Protein AF-A0A3P6SY66-F1 (afdb_monomer_lite)

Sequence (305 aa):
MVVSDLATSQRLRQFRRQLGGVADENTFDSAAQRFESLVTNELPTADDPLQFLAIILQLKKSEETETKAFEDVNELAFTDREKTERDRLAALYDTRQDERKRLTLTYMYSYHDYLNALFRQLEDKAIQLINNRSLEELQAFSDGEWKRWKEAVGELESVLDASMRVRFRPEFADLQRKAFSLDSKIARTIANSAKYRRHEEKLAIKLTQFEAWLKAMEDDLNMVESMPESDEQTARLAQLLSNCMSHQRLVSKLERLSVPNRDHIAHLCQKYYEIVSRLKRYNIEEGSLPLHIRTLIQAAPSQSQ

pLDDT: mean 84.97, std 16.65, range [31.2, 97.62]

Structure (mmCIF, N/CA/C/O backbone):
data_AF-A0A3P6SY66-F1
#
_entry.id   AF-A0A3P6SY66-F1
#
loop_
_atom_site.group_PDB
_atom_site.id
_atom_site.type_symbol
_atom_site.label_atom_id
_atom_site.label_alt_id
_atom_site.label_comp_id
_atom_site.label_asym_id
_atom_site.label_entity_id
_atom_site.label_seq_id
_atom_site.pdbx_PDB_ins_code
_atom_site.Cartn_x
_atom_site.Cartn_y
_atom_site.Cartn_z
_atom_site.occupancy
_atom_site.B_iso_or_equiv
_atom_site.auth_seq_id
_atom_site.auth_comp_id
_atom_site.auth_asym_id
_atom_site.auth_atom_id
_atom_site.pdbx_PDB_model_num
ATOM 1 N N . MET A 1 1 ? 29.482 33.767 -32.291 1.00 35.28 1 MET A N 1
ATOM 2 C CA . MET A 1 1 ? 29.841 32.751 -33.300 1.00 35.28 1 MET A CA 1
ATOM 3 C C . MET A 1 1 ? 30.547 31.627 -32.557 1.00 35.28 1 MET A C 1
ATOM 5 O O . MET A 1 1 ? 31.720 31.761 -32.244 1.00 35.28 1 MET A O 1
ATOM 9 N N . VAL A 1 2 ? 29.797 30.612 -32.125 1.00 35.75 2 VAL A N 1
ATOM 10 C CA . VAL A 1 2 ? 30.345 29.469 -31.379 1.00 35.75 2 VAL A CA 1
ATOM 11 C C . VAL A 1 2 ? 30.958 28.540 -32.419 1.00 35.75 2 VAL A C 1
ATOM 13 O O . VAL A 1 2 ? 30.236 27.895 -33.172 1.00 35.75 2 VAL A O 1
ATOM 16 N N . VAL A 1 3 ? 32.282 28.555 -32.543 1.00 36.97 3 VAL A N 1
ATOM 17 C CA . VAL A 1 3 ? 32.998 27.544 -33.326 1.00 36.97 3 VAL A CA 1
ATOM 18 C C . VAL A 1 3 ? 32.786 26.230 -32.581 1.00 36.97 3 VAL A C 1
ATOM 20 O O . VAL A 1 3 ? 33.235 26.099 -31.449 1.00 36.97 3 VAL A O 1
ATOM 23 N N . SER A 1 4 ? 32.011 25.310 -33.158 1.00 44.22 4 SER A N 1
ATOM 24 C CA . SER A 1 4 ? 31.669 24.046 -32.505 1.00 44.22 4 SER A CA 1
ATOM 25 C C . SER A 1 4 ? 32.945 23.262 -32.188 1.00 44.22 4 SER A C 1
ATOM 27 O O . SER A 1 4 ? 33.690 22.921 -33.111 1.00 44.22 4 SER A O 1
ATOM 29 N N . ASP A 1 5 ? 33.164 22.920 -30.918 1.00 51.78 5 ASP A N 1
ATOM 30 C CA . ASP A 1 5 ? 34.282 22.077 -30.458 1.00 51.78 5 ASP A CA 1
ATOM 31 C C . ASP A 1 5 ? 34.373 20.728 -31.198 1.00 51.78 5 ASP A C 1
ATOM 33 O O . ASP A 1 5 ? 35.453 20.142 -31.329 1.00 51.78 5 ASP A O 1
ATOM 37 N N . LEU A 1 6 ? 33.256 20.272 -31.774 1.00 51.34 6 LEU A N 1
ATOM 38 C CA . LEU A 1 6 ? 33.170 19.086 -32.624 1.00 51.34 6 LEU A CA 1
ATOM 39 C C . LEU A 1 6 ? 34.061 19.188 -33.879 1.00 51.34 6 LEU A C 1
ATOM 41 O O . LEU A 1 6 ? 34.748 18.240 -34.240 1.00 51.34 6 LEU A O 1
ATOM 45 N N . ALA A 1 7 ? 34.136 20.362 -34.512 1.00 62.53 7 ALA A N 1
ATOM 46 C CA . ALA A 1 7 ? 34.936 20.556 -35.724 1.00 62.53 7 ALA A CA 1
ATOM 47 C C . ALA A 1 7 ? 36.446 20.586 -35.424 1.00 62.53 7 ALA A C 1
ATOM 49 O O . ALA A 1 7 ? 37.267 20.140 -36.229 1.00 62.53 7 ALA A O 1
ATOM 50 N N . THR A 1 8 ? 36.827 21.106 -34.255 1.00 60.47 8 THR A N 1
ATOM 51 C CA . THR A 1 8 ? 38.227 21.206 -33.820 1.00 60.47 8 THR A CA 1
ATOM 52 C C . THR A 1 8 ? 38.762 19.846 -33.365 1.00 60.47 8 THR A C 1
ATOM 54 O O . THR A 1 8 ? 39.872 19.461 -33.738 1.00 60.47 8 THR A O 1
ATOM 57 N N . SER A 1 9 ? 37.957 19.082 -32.621 1.00 61.53 9 SER A N 1
ATOM 58 C CA . SER A 1 9 ? 38.286 17.715 -32.190 1.00 61.53 9 SER A CA 1
ATOM 59 C C . SER A 1 9 ? 38.395 16.739 -33.370 1.00 61.53 9 SER A C 1
ATOM 61 O O . SER A 1 9 ? 39.360 15.970 -33.437 1.00 61.53 9 SER A O 1
ATOM 63 N N . GLN A 1 10 ? 37.497 16.840 -34.357 1.00 60.00 10 GLN A N 1
ATOM 64 C CA . GLN A 1 10 ? 37.562 16.070 -35.606 1.00 60.00 10 GLN A CA 1
ATOM 65 C C . GLN A 1 10 ? 38.849 16.356 -36.401 1.00 60.00 10 GLN A C 1
ATOM 67 O O . GLN A 1 10 ? 39.536 15.425 -36.826 1.00 60.00 10 GLN A O 1
ATOM 72 N N . ARG A 1 11 ? 39.248 17.631 -36.535 1.00 62.53 11 ARG A N 1
ATOM 73 C CA . ARG A 1 11 ? 40.497 18.024 -37.223 1.00 62.53 11 ARG A CA 1
ATOM 74 C C . ARG A 1 11 ? 41.759 17.531 -36.508 1.00 62.53 11 ARG A C 1
ATOM 76 O O . ARG A 1 11 ? 42.703 17.090 -37.161 1.00 62.53 11 ARG A O 1
ATOM 83 N N . LEU A 1 12 ? 41.780 17.564 -35.174 1.00 62.75 12 LEU A N 1
ATOM 84 C CA . LEU A 1 12 ? 42.909 17.076 -34.372 1.00 62.75 12 LEU A CA 1
ATOM 85 C C . LEU A 1 12 ? 43.107 15.558 -34.496 1.00 62.75 12 LEU A C 1
ATOM 87 O O . LEU A 1 12 ? 44.247 15.092 -34.561 1.00 62.75 12 LEU A O 1
ATOM 91 N N . ARG A 1 13 ? 42.024 14.774 -34.568 1.00 60.81 13 ARG A N 1
ATOM 92 C CA . ARG A 1 13 ? 42.115 13.321 -34.799 1.00 60.81 13 ARG A CA 1
ATOM 93 C C . ARG A 1 13 ? 42.506 12.985 -36.241 1.00 60.81 13 ARG A C 1
ATOM 95 O O . ARG A 1 13 ? 43.285 12.055 -36.438 1.00 60.81 13 ARG A O 1
ATOM 102 N N . GLN A 1 14 ? 42.057 13.766 -37.228 1.00 61.97 14 GLN A N 1
ATOM 103 C CA . GLN A 1 14 ? 42.480 13.621 -38.629 1.00 61.97 14 GLN A CA 1
ATOM 104 C C . GLN A 1 14 ? 44.001 13.774 -38.779 1.00 61.97 14 GLN A C 1
ATOM 106 O O . GLN A 1 14 ? 44.648 12.952 -39.425 1.00 61.97 14 GLN A O 1
ATOM 111 N N . PHE A 1 15 ? 44.581 14.771 -38.107 1.00 63.31 15 PHE A N 1
ATOM 112 C CA . PHE A 1 15 ? 46.029 14.975 -38.069 1.00 63.31 15 PHE A CA 1
ATOM 113 C C . PHE A 1 15 ? 46.769 13.803 -37.396 1.00 63.31 15 PHE A C 1
ATOM 115 O O . PHE A 1 15 ? 47.813 13.368 -37.875 1.00 63.31 15 PHE A O 1
ATOM 122 N N . ARG A 1 16 ? 46.204 13.222 -36.325 1.00 61.97 16 ARG A N 1
ATOM 123 C CA . ARG A 1 16 ? 46.778 12.039 -35.651 1.00 61.97 16 ARG A CA 1
ATOM 124 C C . ARG A 1 16 ? 46.735 10.775 -36.514 1.00 61.97 16 ARG A C 1
ATOM 126 O O . ARG A 1 16 ? 47.735 10.067 -36.565 1.00 61.97 16 ARG A O 1
ATOM 133 N N . ARG A 1 17 ? 45.634 10.521 -37.232 1.00 59.31 17 ARG A N 1
ATOM 134 C CA . ARG A 1 17 ? 45.517 9.390 -38.178 1.00 59.31 17 ARG A CA 1
ATOM 135 C C . ARG A 1 17 ? 46.489 9.495 -39.356 1.00 59.31 17 ARG A C 1
ATOM 137 O O . ARG A 1 17 ? 46.919 8.476 -39.876 1.00 59.31 17 ARG A O 1
ATOM 144 N N . GLN A 1 18 ? 46.841 10.710 -39.779 1.00 61.19 18 GLN A N 1
ATOM 145 C CA . GLN A 1 18 ? 47.829 10.925 -40.843 1.00 61.19 18 GLN A CA 1
ATOM 146 C C . GLN A 1 18 ? 49.277 10.687 -40.380 1.00 61.19 18 GLN A C 1
ATOM 148 O O . GLN A 1 18 ? 50.134 10.402 -41.211 1.00 61.19 18 GLN A O 1
ATOM 153 N N . LEU A 1 19 ? 49.552 10.798 -39.075 1.00 57.16 19 LEU A N 1
ATOM 154 C CA . LEU A 1 19 ? 50.893 10.654 -38.494 1.00 57.16 19 LEU A CA 1
ATOM 155 C C . LEU A 1 19 ? 51.179 9.257 -37.922 1.00 57.16 19 LEU A C 1
ATOM 157 O O . LEU A 1 19 ? 52.334 8.837 -37.915 1.00 57.16 19 LEU A O 1
ATOM 161 N N . GLY A 1 20 ? 50.162 8.544 -37.431 1.00 53.16 20 GLY A N 1
ATOM 162 C CA . GLY A 1 20 ? 50.295 7.205 -36.854 1.00 53.16 20 GLY A CA 1
ATOM 163 C C . GLY A 1 20 ? 49.660 6.152 -37.754 1.00 53.16 20 GLY A C 1
ATOM 164 O O . GLY A 1 20 ? 48.445 6.142 -37.921 1.00 53.16 20 GLY A O 1
ATOM 165 N N . GLY A 1 21 ? 50.478 5.273 -38.338 1.00 48.31 21 GLY A N 1
ATOM 166 C CA . GLY A 1 21 ? 50.013 4.143 -39.143 1.00 48.31 21 GLY A CA 1
ATOM 167 C C . GLY A 1 21 ? 48.964 3.274 -38.431 1.00 48.31 21 GLY A C 1
ATOM 168 O O . GLY A 1 21 ? 48.912 3.206 -37.207 1.00 48.31 21 GLY A O 1
ATOM 169 N N . VAL A 1 22 ? 48.134 2.627 -39.254 1.00 51.03 22 VAL A N 1
ATOM 170 C CA . VAL A 1 22 ? 46.927 1.827 -38.969 1.00 51.03 22 VAL A CA 1
ATOM 171 C C . VAL A 1 22 ? 47.139 0.732 -37.907 1.00 51.03 22 VAL A C 1
ATOM 173 O O . VAL A 1 22 ? 47.290 -0.441 -38.233 1.00 51.03 22 VAL A O 1
ATOM 176 N N . ALA A 1 23 ? 47.146 1.099 -36.628 1.00 47.28 23 ALA A N 1
ATOM 177 C CA . ALA A 1 23 ? 47.229 0.153 -35.512 1.00 47.28 23 ALA A CA 1
ATOM 178 C C . ALA A 1 23 ? 46.366 0.587 -34.316 1.00 47.28 23 ALA A C 1
ATOM 180 O O . ALA A 1 23 ? 46.768 0.406 -33.171 1.00 47.28 23 ALA A O 1
ATOM 181 N N . ASP A 1 24 ? 45.202 1.190 -34.571 1.00 51.81 24 ASP A N 1
ATOM 182 C CA . ASP A 1 24 ? 44.314 1.677 -33.512 1.00 51.81 24 ASP A CA 1
ATOM 183 C C . ASP A 1 24 ? 42.931 1.023 -33.649 1.00 51.81 24 ASP A C 1
ATOM 185 O O . ASP A 1 24 ? 42.335 1.055 -34.726 1.00 51.81 24 ASP A O 1
ATOM 189 N N . GLU A 1 25 ? 42.403 0.455 -32.560 1.00 52.09 25 GLU A N 1
ATOM 190 C CA . GLU A 1 25 ? 41.067 -0.173 -32.466 1.00 52.09 25 GLU A CA 1
ATOM 191 C C . GLU A 1 25 ? 39.905 0.811 -32.769 1.00 52.09 25 GLU A C 1
ATOM 193 O O . GLU A 1 25 ? 38.741 0.416 -32.864 1.00 52.09 25 GLU A O 1
ATOM 198 N N . ASN A 1 26 ? 40.225 2.090 -33.001 1.00 64.25 26 ASN A N 1
ATOM 199 C CA . ASN A 1 26 ? 39.330 3.222 -33.252 1.00 64.25 26 ASN A CA 1
ATOM 200 C C . ASN A 1 26 ? 39.150 3.543 -34.752 1.00 64.25 26 ASN A C 1
ATOM 202 O O . ASN A 1 26 ? 39.237 4.706 -35.178 1.00 64.25 26 ASN A O 1
ATOM 206 N N . THR A 1 27 ? 38.940 2.527 -35.589 1.00 84.75 27 THR A N 1
ATOM 207 C CA . THR A 1 27 ? 38.552 2.732 -36.997 1.00 84.75 27 THR A CA 1
ATOM 208 C C . THR A 1 27 ? 37.043 2.938 -37.125 1.00 84.75 27 THR A C 1
ATOM 210 O O . THR A 1 27 ? 36.280 2.499 -36.269 1.00 84.75 27 THR A O 1
ATOM 213 N N . PHE A 1 28 ? 36.594 3.614 -38.189 1.00 89.19 28 PHE A N 1
ATOM 214 C CA . PHE A 1 28 ? 35.156 3.727 -38.458 1.00 89.19 28 PHE A CA 1
ATOM 215 C C . PHE A 1 28 ? 34.526 2.339 -38.640 1.00 89.19 28 PHE A C 1
ATOM 217 O O . PHE A 1 28 ? 33.506 2.057 -38.025 1.00 89.19 28 PHE A O 1
ATOM 224 N N . ASP A 1 29 ? 35.176 1.454 -39.402 1.00 89.31 29 ASP A N 1
ATOM 225 C CA . ASP A 1 29 ? 34.658 0.113 -39.690 1.00 89.31 29 ASP A CA 1
ATOM 226 C C . ASP A 1 29 ? 34.489 -0.741 -38.419 1.00 89.31 29 ASP A C 1
ATOM 228 O O . ASP A 1 29 ? 33.476 -1.424 -38.271 1.00 89.31 29 ASP A O 1
ATOM 232 N N . SER A 1 30 ? 35.428 -0.669 -37.463 1.00 89.81 30 SER A N 1
ATOM 233 C CA . SER A 1 30 ? 35.304 -1.378 -36.177 1.00 89.81 30 SER A CA 1
ATOM 234 C C . SER A 1 30 ? 34.179 -0.813 -35.304 1.00 89.81 30 SER A C 1
ATOM 236 O O . SER A 1 30 ? 33.418 -1.580 -34.709 1.00 89.81 30 SER A O 1
ATOM 238 N N . ALA A 1 31 ? 34.032 0.515 -35.249 1.00 91.50 31 ALA A N 1
ATOM 239 C CA . ALA A 1 31 ? 32.937 1.164 -34.529 1.00 91.50 31 ALA A CA 1
ATOM 240 C C . ALA A 1 31 ? 31.572 0.839 -35.158 1.00 91.50 31 ALA A C 1
ATOM 242 O O . ALA A 1 31 ? 30.632 0.507 -34.436 1.00 91.50 31 ALA A O 1
ATOM 243 N N . ALA A 1 32 ? 31.484 0.860 -36.490 1.00 93.56 32 ALA A N 1
ATOM 244 C CA . ALA A 1 32 ? 30.287 0.529 -37.255 1.00 93.56 32 ALA A CA 1
ATOM 245 C C . ALA A 1 32 ? 29.849 -0.920 -37.011 1.00 93.56 32 ALA A C 1
ATOM 247 O O . ALA A 1 32 ? 28.701 -1.145 -36.641 1.00 93.56 32 ALA A O 1
ATOM 248 N N . GLN A 1 33 ? 30.767 -1.890 -37.111 1.00 93.88 33 GLN A N 1
ATOM 249 C CA . GLN A 1 33 ? 30.468 -3.304 -36.839 1.00 93.88 33 GLN A CA 1
ATOM 250 C C . GLN A 1 33 ? 30.014 -3.539 -35.397 1.00 93.88 33 GLN A C 1
ATOM 252 O O . GLN A 1 33 ? 29.064 -4.285 -35.151 1.00 93.88 33 GLN A O 1
ATOM 257 N N . ARG A 1 34 ? 30.678 -2.899 -34.426 1.00 93.69 34 ARG A N 1
ATOM 258 C CA . ARG A 1 34 ? 30.299 -3.002 -33.014 1.00 93.69 34 ARG A CA 1
ATOM 259 C C . ARG A 1 34 ? 28.906 -2.431 -32.772 1.00 93.69 34 ARG A C 1
ATOM 261 O O . ARG A 1 34 ? 28.109 -3.061 -32.083 1.00 93.69 34 ARG A O 1
ATOM 268 N N . PHE A 1 35 ? 28.629 -1.245 -33.306 1.00 95.81 35 PHE A N 1
ATOM 269 C CA . PHE A 1 35 ? 27.328 -0.605 -33.173 1.00 95.81 35 PHE A CA 1
ATOM 270 C C . PHE A 1 35 ? 26.231 -1.438 -33.839 1.00 95.81 35 PHE A C 1
ATOM 272 O O . PHE A 1 35 ? 25.227 -1.736 -33.196 1.00 95.81 35 PHE A O 1
ATOM 279 N N . GLU A 1 36 ? 26.455 -1.874 -35.079 1.00 95.38 36 GLU A N 1
ATOM 280 C CA . GLU A 1 36 ? 25.519 -2.702 -35.837 1.00 95.38 36 GLU A CA 1
ATOM 281 C C . GLU A 1 36 ? 25.173 -3.982 -35.073 1.00 95.38 36 GLU A C 1
ATOM 283 O O . GLU A 1 36 ? 23.997 -4.255 -34.854 1.00 95.38 36 GLU A O 1
ATOM 288 N N . SER A 1 37 ? 26.180 -4.693 -34.550 1.00 94.25 37 SER A N 1
ATOM 289 C CA . SER A 1 37 ? 25.962 -5.882 -33.720 1.00 94.25 37 SER A CA 1
ATOM 290 C C . SER A 1 37 ? 25.075 -5.600 -32.503 1.00 94.25 37 SER A C 1
ATOM 292 O O . SER A 1 37 ? 24.216 -6.421 -32.181 1.00 94.25 37 SER A O 1
ATOM 294 N N . LEU A 1 38 ? 25.244 -4.455 -31.832 1.00 93.44 38 LEU A N 1
ATOM 295 C CA . LEU A 1 38 ? 24.430 -4.093 -30.669 1.00 93.44 38 LEU A CA 1
ATOM 296 C C . LEU A 1 38 ? 22.966 -3.834 -31.044 1.00 93.44 38 LEU A C 1
ATOM 298 O O . LEU A 1 38 ? 22.075 -4.335 -30.356 1.00 93.44 38 LEU A O 1
ATOM 302 N N . VAL A 1 39 ? 22.708 -3.088 -32.123 1.00 93.50 39 VAL A N 1
ATOM 303 C CA . VAL A 1 39 ? 21.336 -2.723 -32.521 1.00 93.50 39 VAL A CA 1
ATOM 304 C C . VAL A 1 39 ? 20.577 -3.857 -33.203 1.00 93.50 39 VAL A C 1
ATOM 306 O O . VAL A 1 39 ? 19.349 -3.869 -33.152 1.00 93.50 39 VAL A O 1
ATOM 309 N N . THR A 1 40 ? 21.276 -4.832 -33.793 1.00 91.94 40 THR A N 1
ATOM 310 C CA . THR A 1 40 ? 20.647 -6.024 -34.385 1.00 91.94 40 THR A CA 1
ATOM 311 C C . THR A 1 40 ? 20.303 -7.110 -33.369 1.00 91.94 40 THR A C 1
ATOM 313 O O . THR A 1 40 ? 19.513 -7.996 -33.682 1.00 91.94 40 THR A O 1
ATOM 316 N N . ASN A 1 41 ? 20.882 -7.074 -32.164 1.00 91.19 41 ASN A N 1
ATOM 317 C CA . ASN A 1 41 ? 20.559 -8.046 -31.118 1.00 91.19 41 ASN A CA 1
ATOM 318 C C . ASN A 1 41 ? 19.104 -7.898 -30.668 1.00 91.19 41 ASN A C 1
ATOM 320 O O . ASN A 1 41 ? 18.593 -6.784 -30.566 1.00 91.19 41 ASN A O 1
ATOM 324 N N . GLU A 1 42 ? 18.441 -8.996 -30.322 1.00 91.00 42 GLU A N 1
ATOM 325 C CA . GLU A 1 42 ? 17.067 -8.942 -29.813 1.00 91.00 42 GLU A CA 1
ATOM 326 C C . GLU A 1 42 ? 16.977 -8.136 -28.508 1.00 91.00 42 GLU A C 1
ATOM 328 O O . GLU A 1 42 ? 17.866 -8.193 -27.651 1.00 91.00 42 GLU A O 1
ATOM 333 N N . LEU A 1 43 ? 15.904 -7.352 -28.360 1.00 92.62 43 LEU A N 1
ATOM 334 C CA . LEU A 1 43 ? 15.622 -6.677 -27.094 1.00 92.62 43 LEU A CA 1
ATOM 335 C C . LEU A 1 43 ? 15.162 -7.701 -26.052 1.00 92.62 43 LEU A C 1
ATOM 337 O O . LEU A 1 43 ? 14.434 -8.637 -26.390 1.00 92.62 43 LEU A O 1
ATOM 341 N N . PRO A 1 44 ? 15.542 -7.520 -24.777 1.00 92.94 44 PRO A N 1
ATOM 342 C CA . PRO A 1 44 ? 15.085 -8.392 -23.708 1.00 92.94 44 PRO A CA 1
ATOM 343 C C . PRO A 1 44 ? 13.558 -8.350 -23.594 1.00 92.94 44 PRO A C 1
ATOM 345 O O . PRO A 1 44 ? 12.939 -7.282 -23.647 1.00 92.94 44 PRO A O 1
ATOM 348 N N . THR A 1 45 ? 12.959 -9.526 -23.414 1.00 91.38 45 THR A N 1
ATOM 349 C CA . THR A 1 45 ? 11.518 -9.698 -23.221 1.00 91.38 45 THR A CA 1
ATOM 350 C C . THR A 1 45 ? 11.230 -10.614 -22.036 1.00 91.38 45 THR A C 1
ATOM 352 O O . THR A 1 45 ? 12.068 -11.433 -21.662 1.00 91.38 45 THR A O 1
ATOM 355 N N . ALA A 1 46 ? 10.060 -10.450 -21.420 1.00 92.31 46 ALA A N 1
ATOM 356 C CA . ALA A 1 46 ? 9.568 -11.333 -20.372 1.00 92.31 46 ALA A CA 1
ATOM 357 C C . ALA A 1 46 ? 8.038 -11.357 -20.370 1.00 92.31 46 ALA A C 1
ATOM 359 O O . ALA A 1 46 ? 7.404 -10.337 -20.626 1.00 92.31 46 ALA A O 1
ATOM 360 N N . ASP A 1 47 ? 7.463 -12.498 -19.995 1.00 90.94 47 ASP A N 1
ATOM 361 C CA . ASP A 1 47 ? 6.014 -12.646 -19.799 1.00 90.94 47 ASP A CA 1
ATOM 362 C C . ASP A 1 47 ? 5.611 -12.562 -18.316 1.00 90.94 47 ASP A C 1
ATOM 364 O O . ASP A 1 47 ? 4.447 -12.337 -17.991 1.00 90.94 47 ASP A O 1
ATOM 368 N N . ASP A 1 48 ? 6.575 -12.732 -17.404 1.00 92.38 48 ASP A N 1
ATOM 369 C CA . ASP A 1 48 ? 6.362 -12.702 -15.956 1.00 92.38 48 ASP A CA 1
ATOM 370 C C . ASP A 1 48 ? 6.385 -11.257 -15.418 1.00 92.38 48 ASP A C 1
ATOM 372 O O . ASP A 1 48 ? 7.429 -10.596 -15.505 1.00 92.38 48 ASP A O 1
ATOM 376 N N . PRO A 1 49 ? 5.293 -10.768 -14.791 1.00 90.50 49 PRO A N 1
ATOM 377 C CA . PRO A 1 49 ? 5.240 -9.430 -14.212 1.00 90.50 49 PRO A CA 1
ATOM 378 C C . PRO A 1 49 ? 6.329 -9.132 -13.186 1.00 90.50 49 PRO A C 1
ATOM 380 O O . PRO A 1 49 ? 6.738 -7.979 -13.050 1.00 90.50 49 PRO A O 1
ATOM 383 N N . LEU A 1 50 ? 6.840 -10.152 -12.491 1.00 90.38 50 LEU A N 1
ATOM 384 C CA . LEU A 1 50 ? 7.930 -9.989 -11.525 1.00 90.38 50 LEU A CA 1
ATOM 385 C C . LEU A 1 50 ? 9.253 -9.587 -12.192 1.00 90.38 50 LEU A C 1
ATOM 387 O O . LEU A 1 50 ? 10.136 -9.039 -11.533 1.00 90.38 50 LEU A O 1
ATOM 391 N N . GLN A 1 51 ? 9.390 -9.827 -13.496 1.00 93.31 51 GLN A N 1
ATOM 392 C CA . GLN A 1 51 ? 10.587 -9.503 -14.267 1.00 93.31 51 GLN A CA 1
ATOM 393 C C . GLN A 1 51 ? 10.475 -8.158 -14.991 1.00 93.31 51 GLN A C 1
ATOM 395 O O . GLN A 1 51 ? 11.492 -7.627 -15.436 1.00 93.31 51 GLN A O 1
ATOM 400 N N . PHE A 1 52 ? 9.281 -7.562 -15.089 1.00 94.00 52 PHE A N 1
ATOM 401 C CA . PHE A 1 52 ? 9.054 -6.363 -15.906 1.00 94.00 52 PHE A CA 1
ATOM 402 C C . PHE A 1 52 ? 9.943 -5.186 -15.499 1.00 94.00 52 PHE A C 1
ATOM 404 O O . PHE A 1 52 ? 10.520 -4.532 -16.366 1.00 94.00 52 PHE A O 1
ATOM 411 N N . LEU A 1 53 ? 10.133 -4.946 -14.199 1.00 92.25 53 LEU A N 1
ATOM 412 C CA . LEU A 1 53 ? 11.033 -3.891 -13.727 1.00 92.25 53 LEU A CA 1
ATOM 413 C C . LEU A 1 53 ? 12.491 -4.142 -14.149 1.00 92.25 53 LEU A C 1
ATOM 415 O O . LEU A 1 53 ? 13.172 -3.224 -14.608 1.00 92.25 53 LEU A O 1
ATOM 419 N N . ALA A 1 54 ? 12.962 -5.386 -14.035 1.00 94.06 54 ALA A N 1
ATOM 420 C CA . ALA A 1 54 ? 14.313 -5.762 -14.440 1.00 94.06 54 ALA A CA 1
ATOM 421 C C . ALA A 1 54 ? 14.513 -5.586 -15.953 1.00 94.06 54 ALA A C 1
ATOM 423 O O . ALA A 1 54 ? 15.535 -5.043 -16.375 1.00 94.06 54 ALA A O 1
ATOM 424 N N . ILE A 1 55 ? 13.514 -5.960 -16.760 1.00 94.94 55 ILE A N 1
ATOM 425 C CA . ILE A 1 55 ? 13.528 -5.756 -18.213 1.00 94.94 55 ILE A CA 1
ATOM 426 C C . ILE A 1 55 ? 13.580 -4.267 -18.553 1.00 94.94 55 ILE A C 1
ATOM 428 O O . ILE A 1 55 ? 14.413 -3.862 -19.358 1.00 94.94 55 ILE A O 1
ATOM 432 N N . ILE A 1 56 ? 12.769 -3.424 -17.908 1.00 93.56 56 ILE A N 1
ATOM 433 C CA . ILE A 1 56 ? 12.804 -1.967 -18.113 1.00 93.56 56 ILE A CA 1
ATOM 434 C C . ILE A 1 56 ? 14.207 -1.407 -17.824 1.00 93.56 56 ILE A C 1
ATOM 436 O O . ILE A 1 56 ? 14.738 -0.619 -18.610 1.00 93.56 56 ILE A O 1
ATOM 440 N N . LEU A 1 57 ? 14.825 -1.810 -16.711 1.00 93.62 57 LEU A N 1
ATOM 441 C CA . LEU A 1 57 ? 16.181 -1.383 -16.357 1.00 93.62 57 LEU A CA 1
ATOM 442 C C . LEU A 1 57 ? 17.218 -1.872 -17.375 1.00 93.62 57 LEU A C 1
ATOM 444 O O . LEU A 1 57 ? 18.125 -1.125 -17.745 1.00 93.62 57 LEU A O 1
ATOM 448 N N . GLN A 1 58 ? 17.072 -3.104 -17.863 1.00 95.06 58 GLN A N 1
ATOM 449 C CA . GLN A 1 58 ? 17.940 -3.655 -18.897 1.00 95.06 58 GLN A CA 1
ATOM 450 C C . GLN A 1 58 ? 17.792 -2.894 -20.220 1.00 95.06 58 GLN A C 1
ATOM 452 O O . GLN A 1 58 ? 18.805 -2.556 -20.825 1.00 95.06 58 GLN A O 1
ATOM 457 N N . LEU A 1 59 ? 16.566 -2.554 -20.633 1.00 94.38 59 LEU A N 1
ATOM 458 C CA . LEU A 1 59 ? 16.294 -1.759 -21.834 1.00 94.38 59 LEU A CA 1
ATOM 459 C C . LEU A 1 59 ? 16.978 -0.390 -21.773 1.00 94.38 59 LEU A C 1
ATOM 461 O O . LEU A 1 59 ? 17.601 0.017 -22.754 1.00 94.38 59 LEU A O 1
ATOM 465 N N . LYS A 1 60 ? 16.924 0.286 -20.619 1.00 92.56 60 LYS A N 1
ATOM 466 C CA . LYS A 1 60 ? 17.631 1.556 -20.393 1.00 92.56 60 LYS A CA 1
ATOM 467 C C . LYS A 1 60 ? 19.145 1.409 -20.448 1.00 92.56 60 LYS A C 1
ATOM 469 O O . LYS A 1 60 ? 19.826 2.205 -21.081 1.00 92.56 60 LYS A O 1
ATOM 474 N N . LYS A 1 61 ? 19.686 0.368 -19.817 1.00 94.06 61 LYS A N 1
ATOM 475 C CA . LYS A 1 61 ? 21.126 0.103 -19.869 1.00 94.06 61 LYS A CA 1
ATOM 476 C C . LYS A 1 61 ? 21.587 -0.164 -21.305 1.00 94.06 61 LYS A C 1
ATOM 478 O O . LYS A 1 61 ? 22.625 0.342 -21.721 1.00 94.06 61 LYS A O 1
ATOM 483 N N . SER A 1 62 ? 20.812 -0.936 -22.067 1.00 94.12 62 SER A N 1
ATOM 484 C CA . SER A 1 62 ? 21.070 -1.165 -23.488 1.00 94.12 62 SER A CA 1
ATOM 485 C C . SER A 1 62 ? 21.033 0.144 -24.281 1.00 94.12 62 SER A C 1
ATOM 487 O O . SER A 1 62 ? 21.938 0.380 -25.076 1.00 94.12 62 SER A O 1
ATOM 489 N N . GLU A 1 63 ? 20.070 1.032 -24.014 1.00 94.62 63 GLU A N 1
ATOM 490 C CA . GLU A 1 63 ? 20.003 2.370 -24.622 1.00 94.62 63 GLU A CA 1
ATOM 491 C C . GLU A 1 63 ? 21.271 3.184 -24.398 1.00 94.62 63 GLU A C 1
ATOM 493 O O . GLU A 1 63 ? 21.834 3.699 -25.361 1.00 94.62 63 GLU A O 1
ATOM 498 N N . GLU A 1 64 ? 21.759 3.261 -23.162 1.00 94.12 64 GLU A N 1
ATOM 499 C CA . GLU A 1 64 ? 22.993 3.983 -22.841 1.00 94.12 64 GLU A CA 1
ATOM 500 C C . GLU A 1 64 ? 24.194 3.414 -23.613 1.00 94.12 64 GLU A C 1
ATOM 502 O O . GLU A 1 64 ? 24.995 4.164 -24.176 1.00 94.12 64 GLU A O 1
ATOM 507 N N . THR A 1 65 ? 24.308 2.082 -23.685 1.00 94.75 65 THR A N 1
ATOM 508 C CA . THR A 1 65 ? 25.408 1.430 -24.413 1.00 94.75 65 THR A CA 1
ATOM 509 C C . THR A 1 65 ? 25.335 1.635 -25.925 1.00 94.75 65 THR A C 1
ATOM 511 O O . THR A 1 65 ? 26.364 1.897 -26.549 1.00 94.75 65 THR A O 1
ATOM 514 N N . GLU A 1 66 ? 24.140 1.546 -26.513 1.00 95.12 66 GLU A N 1
ATOM 515 C CA . GLU A 1 66 ? 23.917 1.753 -27.945 1.00 95.12 66 GLU A CA 1
ATOM 516 C C . GLU A 1 66 ? 24.109 3.225 -28.331 1.00 95.12 66 GLU A C 1
ATOM 518 O O . GLU A 1 66 ? 24.765 3.499 -29.332 1.00 95.12 66 GLU A O 1
ATOM 523 N N . THR A 1 67 ? 23.620 4.167 -27.515 1.00 95.75 67 THR A N 1
ATOM 524 C CA . THR A 1 67 ? 23.789 5.616 -27.735 1.00 95.75 67 THR A CA 1
ATOM 525 C C . THR A 1 67 ? 25.265 5.976 -27.802 1.00 95.75 67 THR A C 1
ATOM 527 O O . THR A 1 67 ? 25.707 6.606 -28.758 1.00 95.75 67 THR A O 1
ATOM 530 N N . LYS A 1 68 ? 26.054 5.502 -26.831 1.00 94.81 68 LYS A N 1
ATOM 531 C CA . LYS A 1 68 ? 27.496 5.749 -26.799 1.00 94.81 68 LYS A CA 1
ATOM 532 C C . LYS A 1 68 ? 28.211 5.163 -28.021 1.00 94.81 68 LYS A C 1
ATOM 534 O O . LYS A 1 68 ? 29.068 5.814 -28.606 1.00 94.81 68 LYS A O 1
ATOM 539 N N . ALA A 1 69 ? 27.852 3.945 -28.427 1.00 94.31 69 ALA A N 1
ATOM 540 C CA . ALA A 1 69 ? 28.434 3.327 -29.617 1.00 94.31 69 ALA A CA 1
ATOM 541 C C . ALA A 1 69 ? 28.048 4.076 -30.909 1.00 94.31 69 ALA A C 1
ATOM 543 O O . ALA A 1 69 ? 28.867 4.186 -31.818 1.00 94.31 69 ALA A O 1
ATOM 544 N N . PHE A 1 70 ? 26.833 4.625 -30.989 1.00 96.00 70 PHE A N 1
ATOM 545 C CA . PHE A 1 70 ? 26.411 5.453 -32.119 1.00 96.00 70 PHE A CA 1
ATOM 546 C C . PHE A 1 70 ? 27.150 6.797 -32.168 1.00 96.00 70 PHE A C 1
ATOM 548 O O . PHE A 1 70 ? 27.535 7.247 -33.248 1.00 96.00 70 PHE A O 1
ATOM 555 N N . GLU A 1 71 ? 27.386 7.425 -31.013 1.00 93.88 71 GLU A N 1
ATOM 556 C CA . GLU A 1 71 ? 28.205 8.637 -30.908 1.00 93.88 71 GLU A CA 1
ATOM 557 C C . GLU A 1 71 ? 29.618 8.397 -31.455 1.00 93.88 71 GLU A C 1
ATOM 559 O O . GLU A 1 71 ? 30.089 9.191 -32.271 1.00 93.88 71 GLU A O 1
ATOM 564 N N . ASP A 1 72 ? 30.244 7.262 -31.116 1.00 91.25 72 ASP A N 1
ATOM 565 C CA . ASP A 1 72 ? 31.548 6.870 -31.664 1.00 91.25 72 ASP A CA 1
ATOM 566 C C . ASP A 1 72 ? 31.503 6.757 -33.204 1.00 91.25 72 ASP A C 1
ATOM 568 O O . ASP A 1 72 ? 32.353 7.316 -33.900 1.00 91.25 72 ASP A O 1
ATOM 572 N N . VAL A 1 73 ? 30.487 6.094 -33.773 1.00 92.88 73 VAL A N 1
ATOM 573 C CA . VAL A 1 73 ? 30.307 5.990 -35.238 1.00 92.88 73 VAL A CA 1
ATOM 574 C C . VAL A 1 73 ? 30.145 7.372 -35.880 1.00 92.88 73 VAL A C 1
ATOM 576 O O . VAL A 1 73 ? 30.761 7.661 -36.910 1.00 92.88 73 VAL A O 1
ATOM 579 N N . ASN A 1 74 ? 29.344 8.246 -35.268 1.00 91.06 74 ASN A N 1
ATOM 580 C CA . ASN A 1 74 ? 29.088 9.592 -35.773 1.00 91.06 74 ASN A CA 1
ATOM 581 C C . ASN A 1 74 ? 30.335 10.492 -35.707 1.00 91.06 74 ASN A C 1
ATOM 583 O O . ASN A 1 74 ? 30.555 11.299 -36.610 1.00 91.06 74 ASN A O 1
ATOM 587 N N . GLU A 1 75 ? 31.176 10.344 -34.680 1.00 89.75 75 GLU A N 1
ATOM 588 C CA . GLU A 1 75 ? 32.444 11.072 -34.566 1.00 89.75 75 GLU A CA 1
ATOM 589 C C . GLU A 1 75 ? 33.497 10.614 -35.585 1.00 89.75 75 GLU A C 1
ATOM 591 O O . GLU A 1 75 ? 34.327 11.423 -36.013 1.00 89.75 75 GLU A O 1
ATOM 596 N N . LEU A 1 76 ? 33.499 9.328 -35.954 1.00 87.56 76 LEU A N 1
ATOM 597 C CA . LEU A 1 76 ? 34.536 8.726 -36.799 1.00 87.56 76 LEU A CA 1
ATOM 598 C C . LEU A 1 76 ? 34.238 8.797 -38.306 1.00 87.56 76 LEU A C 1
ATOM 600 O O . LEU A 1 76 ? 35.172 8.627 -39.095 1.00 87.56 76 LEU A O 1
ATOM 604 N N . ALA A 1 77 ? 32.988 9.055 -38.706 1.00 88.81 77 ALA A N 1
ATOM 605 C CA . ALA A 1 77 ? 32.572 9.146 -40.106 1.00 88.81 77 ALA A CA 1
ATOM 606 C C . ALA A 1 77 ? 33.093 10.426 -40.787 1.00 88.81 77 ALA A C 1
ATOM 608 O O . ALA A 1 77 ? 32.637 11.531 -40.482 1.00 88.81 77 ALA A O 1
ATOM 609 N N . PHE A 1 78 ? 34.015 10.300 -41.750 1.00 84.12 78 PHE A N 1
ATOM 610 C CA . PHE A 1 78 ? 34.653 11.464 -42.381 1.00 84.12 78 PHE A CA 1
ATOM 611 C C . PHE A 1 78 ? 34.495 11.502 -43.904 1.00 84.12 78 PHE A C 1
ATOM 613 O O . PHE A 1 78 ? 34.155 12.544 -44.474 1.00 84.12 78 PHE A O 1
ATOM 620 N N . THR A 1 79 ? 34.735 10.375 -44.568 1.00 88.50 79 THR A N 1
ATOM 621 C CA . THR A 1 79 ? 34.590 10.228 -46.020 1.00 88.50 79 THR A CA 1
ATOM 622 C C . THR A 1 79 ? 33.121 10.103 -46.422 1.00 88.50 79 THR A C 1
ATOM 624 O O . THR A 1 79 ? 32.273 9.720 -45.618 1.00 88.50 79 THR A O 1
ATOM 627 N N . ASP A 1 80 ? 32.794 10.392 -47.682 1.00 90.00 80 ASP A N 1
ATOM 628 C CA . ASP A 1 80 ? 31.404 10.311 -48.162 1.00 90.00 80 ASP A CA 1
ATOM 629 C C . ASP A 1 80 ? 30.842 8.882 -48.094 1.00 90.00 80 ASP A C 1
ATOM 631 O O . ASP A 1 80 ? 29.661 8.687 -47.800 1.00 90.00 80 ASP A O 1
ATOM 635 N N . ARG A 1 81 ? 31.705 7.872 -48.270 1.00 92.69 81 ARG A N 1
ATOM 636 C CA . ARG A 1 81 ? 31.346 6.464 -48.059 1.00 92.69 81 ARG A CA 1
ATOM 637 C C . ARG A 1 81 ? 30.979 6.190 -46.597 1.00 92.69 81 ARG A C 1
ATOM 639 O O . ARG A 1 81 ? 29.933 5.604 -46.347 1.00 92.69 81 ARG A O 1
ATOM 646 N N . GLU A 1 82 ? 31.807 6.622 -45.647 1.00 90.81 82 GLU A N 1
ATOM 647 C CA . GLU A 1 82 ? 31.553 6.427 -44.208 1.00 90.81 82 GLU A CA 1
ATOM 648 C C . GLU A 1 82 ? 30.309 7.195 -43.743 1.00 90.81 82 GLU A C 1
ATOM 650 O O . GLU A 1 82 ? 29.533 6.681 -42.946 1.00 90.81 82 GLU A O 1
ATOM 655 N N . LYS A 1 83 ? 30.063 8.400 -44.273 1.00 91.94 83 LYS A N 1
ATOM 656 C CA . LYS A 1 83 ? 28.833 9.160 -43.991 1.00 91.94 83 LYS A CA 1
ATOM 657 C C . LYS A 1 83 ? 27.587 8.437 -44.489 1.00 91.94 83 LYS A C 1
ATOM 659 O O . LYS A 1 83 ? 26.602 8.382 -43.765 1.00 91.94 83 LYS A O 1
ATOM 664 N N . THR A 1 84 ? 27.652 7.852 -45.686 1.00 94.75 84 THR A N 1
ATOM 665 C CA . THR A 1 84 ? 26.544 7.060 -46.241 1.00 94.75 84 THR A CA 1
ATOM 666 C C . THR A 1 84 ? 26.245 5.846 -45.358 1.00 94.75 84 THR A C 1
ATOM 668 O O . THR A 1 84 ? 25.084 5.574 -45.058 1.00 94.75 84 THR A O 1
ATOM 671 N N . GLU A 1 85 ? 27.281 5.144 -44.887 1.00 94.62 85 GLU A N 1
ATOM 672 C CA . GLU A 1 85 ? 27.098 4.007 -43.977 1.00 94.62 85 GLU A CA 1
ATOM 673 C C . GLU A 1 85 ? 26.585 4.449 -42.601 1.00 94.62 85 GLU A C 1
ATOM 675 O O . GLU A 1 85 ? 25.675 3.839 -42.048 1.00 94.62 85 GLU A O 1
ATOM 680 N N . ARG A 1 86 ? 27.091 5.563 -42.065 1.00 95.25 86 ARG A N 1
ATOM 681 C CA . ARG A 1 86 ? 26.561 6.165 -40.838 1.00 95.25 86 ARG A CA 1
ATOM 682 C C . ARG A 1 86 ? 25.073 6.495 -40.976 1.00 95.25 86 ARG A C 1
ATOM 684 O O . ARG A 1 86 ? 24.326 6.230 -40.044 1.00 95.25 86 ARG A O 1
ATOM 691 N N . ASP A 1 87 ? 24.630 7.049 -42.102 1.00 95.50 87 ASP A N 1
ATOM 692 C CA . ASP A 1 87 ? 23.217 7.395 -42.316 1.00 95.50 87 ASP A CA 1
ATOM 693 C C . ASP A 1 87 ? 22.325 6.145 -42.360 1.00 95.50 87 ASP A C 1
ATOM 695 O O . ASP A 1 87 ? 21.231 6.134 -41.793 1.00 95.50 87 ASP A O 1
ATOM 699 N N . ARG A 1 88 ? 22.821 5.053 -42.954 1.00 96.88 88 ARG A N 1
ATOM 700 C CA . ARG A 1 88 ? 22.179 3.732 -42.880 1.00 96.88 88 ARG A CA 1
ATOM 701 C C . ARG A 1 88 ? 22.078 3.240 -41.430 1.00 96.88 88 ARG A C 1
ATOM 703 O O . ARG A 1 88 ? 21.006 2.805 -41.012 1.00 96.88 88 ARG A O 1
ATOM 710 N N . LEU A 1 89 ? 23.163 3.329 -40.659 1.00 96.56 89 LEU A N 1
ATOM 711 C CA . LEU A 1 89 ? 23.192 2.947 -39.242 1.00 96.56 89 LEU A CA 1
ATOM 712 C C . LEU A 1 89 ? 22.290 3.843 -38.378 1.00 96.56 89 LEU A C 1
ATOM 714 O O . LEU A 1 89 ? 21.662 3.345 -37.448 1.00 96.56 89 LEU A O 1
ATOM 718 N N . ALA A 1 90 ? 22.162 5.129 -38.708 1.00 96.50 90 ALA A N 1
ATOM 719 C CA . ALA A 1 90 ? 21.250 6.058 -38.045 1.00 96.50 90 ALA A CA 1
ATOM 720 C C . ALA A 1 90 ? 19.784 5.641 -38.238 1.00 96.50 90 ALA A C 1
ATOM 722 O O . ALA A 1 90 ? 19.026 5.610 -37.277 1.00 96.50 90 ALA A O 1
ATOM 723 N N . ALA A 1 91 ? 19.396 5.216 -39.444 1.00 96.56 91 ALA A N 1
ATOM 724 C CA . ALA A 1 91 ? 18.042 4.713 -39.688 1.00 96.56 91 ALA A CA 1
ATOM 725 C C . ALA A 1 91 ? 17.732 3.424 -38.894 1.00 96.56 91 ALA A C 1
ATOM 727 O O . ALA A 1 91 ? 16.617 3.246 -38.389 1.00 96.56 91 ALA A O 1
ATOM 728 N N . LEU A 1 92 ? 18.719 2.528 -38.750 1.00 95.62 92 LEU A N 1
ATOM 729 C CA . LEU A 1 92 ? 18.598 1.346 -37.885 1.00 95.62 92 LEU A CA 1
ATOM 730 C C . LEU A 1 92 ? 18.472 1.745 -36.413 1.00 95.62 92 LEU A C 1
ATOM 732 O O . LEU A 1 92 ? 17.626 1.205 -35.701 1.00 95.62 92 LEU A O 1
ATOM 736 N N . TYR A 1 93 ? 19.275 2.715 -35.974 1.00 96.62 93 TYR A N 1
ATOM 737 C CA . TYR A 1 93 ? 19.222 3.260 -34.625 1.00 96.62 93 TYR A CA 1
ATOM 738 C C . TYR A 1 93 ? 17.852 3.855 -34.299 1.00 96.62 93 TYR A C 1
ATOM 740 O O . TYR A 1 93 ? 17.278 3.527 -33.267 1.00 96.62 93 TYR A O 1
ATOM 748 N N . ASP A 1 94 ? 17.292 4.672 -35.190 1.00 96.69 94 ASP A N 1
ATOM 749 C CA . ASP A 1 94 ? 15.985 5.299 -34.986 1.00 96.69 94 ASP A CA 1
ATOM 750 C C . ASP A 1 94 ? 14.881 4.241 -34.850 1.00 96.69 94 ASP A C 1
ATOM 752 O O . ASP A 1 94 ? 14.093 4.272 -33.901 1.00 96.69 94 ASP A O 1
ATOM 756 N N . THR A 1 95 ? 14.894 3.229 -35.726 1.00 95.81 95 THR A N 1
ATOM 757 C CA . THR A 1 95 ? 13.965 2.087 -35.651 1.00 95.81 95 THR A CA 1
ATOM 758 C C . THR A 1 95 ? 14.097 1.351 -34.313 1.00 95.81 95 THR A C 1
ATOM 760 O O . THR A 1 95 ? 13.100 1.031 -33.662 1.00 95.81 95 THR A O 1
ATOM 763 N N . ARG A 1 96 ? 15.337 1.125 -33.868 1.00 95.50 96 ARG A N 1
ATOM 764 C CA . ARG A 1 96 ? 15.661 0.472 -32.597 1.00 95.50 96 ARG A CA 1
ATOM 765 C C . ARG A 1 96 ? 15.185 1.279 -31.388 1.00 95.50 96 ARG A C 1
ATOM 767 O O . ARG A 1 96 ? 14.657 0.710 -30.431 1.00 95.50 96 ARG A O 1
ATOM 774 N N . GLN A 1 97 ? 15.343 2.600 -31.423 1.00 95.31 97 GLN A N 1
ATOM 775 C CA . GLN A 1 97 ? 14.879 3.497 -30.367 1.00 95.31 97 GLN A CA 1
ATOM 776 C C . GLN A 1 97 ? 13.356 3.501 -30.260 1.00 95.31 97 GLN A C 1
ATOM 778 O O . GLN A 1 97 ? 12.816 3.466 -29.154 1.00 95.31 97 GLN A O 1
ATOM 783 N N . ASP A 1 98 ? 12.652 3.498 -31.388 1.00 95.12 98 ASP A N 1
ATOM 784 C CA . ASP A 1 98 ? 11.192 3.446 -31.399 1.00 95.12 98 ASP A CA 1
ATOM 785 C C . ASP A 1 98 ? 10.658 2.105 -30.881 1.00 95.12 98 ASP A C 1
ATOM 787 O O . ASP A 1 98 ? 9.720 2.076 -30.074 1.00 95.12 98 ASP A O 1
ATOM 791 N N . GLU A 1 99 ? 11.299 0.995 -31.256 1.00 95.25 99 GLU A N 1
ATOM 792 C CA . GLU A 1 99 ? 10.978 -0.324 -30.713 1.00 95.25 99 GLU A CA 1
ATOM 793 C C . GLU A 1 99 ? 11.176 -0.375 -29.191 1.00 95.25 99 GLU A C 1
ATOM 795 O O . GLU A 1 99 ? 10.263 -0.788 -28.466 1.00 95.25 99 GLU A O 1
ATOM 800 N N . ARG A 1 100 ? 12.320 0.114 -28.690 1.00 94.75 100 ARG A N 1
ATOM 801 C CA . ARG A 1 100 ? 12.593 0.190 -27.249 1.00 94.75 100 ARG A CA 1
ATOM 802 C C . ARG A 1 100 ? 11.561 1.042 -26.530 1.00 94.75 100 ARG A C 1
ATOM 804 O O . ARG A 1 100 ? 11.018 0.597 -25.523 1.00 94.75 100 ARG A O 1
ATOM 811 N N . LYS A 1 101 ? 11.267 2.249 -27.023 1.00 93.00 101 LYS A N 1
ATOM 812 C CA . LYS A 1 101 ? 10.268 3.140 -26.409 1.00 93.00 101 LYS A CA 1
ATOM 813 C C . LYS A 1 101 ? 8.922 2.434 -26.281 1.00 93.00 101 LYS A C 1
ATOM 815 O O . LYS A 1 101 ? 8.301 2.485 -25.219 1.00 93.00 101 LYS A O 1
ATOM 820 N N . ARG A 1 102 ? 8.488 1.735 -27.334 1.00 93.88 102 ARG A N 1
ATOM 821 C CA . ARG A 1 102 ? 7.244 0.955 -27.330 1.00 93.88 102 ARG A CA 1
ATOM 822 C C . ARG A 1 102 ? 7.279 -0.175 -26.298 1.00 93.88 102 ARG A C 1
ATOM 824 O O . ARG A 1 102 ?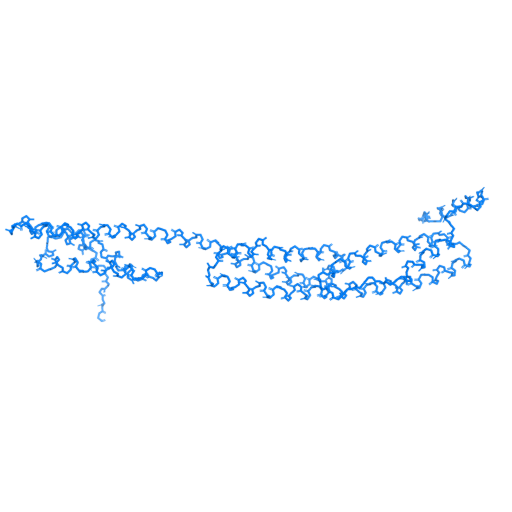 6.311 -0.331 -25.552 1.00 93.88 102 ARG A O 1
ATOM 831 N N . LEU A 1 103 ? 8.367 -0.942 -26.229 1.00 94.94 103 LEU A N 1
ATOM 832 C CA . LEU A 1 103 ? 8.513 -2.035 -25.261 1.00 94.94 103 LEU A CA 1
ATOM 833 C C . LEU A 1 103 ? 8.556 -1.519 -23.821 1.00 94.94 103 LEU A C 1
ATOM 835 O O . LEU A 1 103 ? 7.784 -1.989 -22.991 1.00 94.94 103 LEU A O 1
ATOM 839 N N . THR A 1 104 ? 9.370 -0.501 -23.534 1.00 93.81 104 THR A N 1
ATOM 840 C CA . THR A 1 104 ? 9.441 0.142 -22.214 1.00 93.81 104 THR A CA 1
ATOM 841 C C . THR A 1 104 ? 8.065 0.621 -21.761 1.00 93.81 104 THR A C 1
ATOM 843 O O . THR A 1 104 ? 7.667 0.364 -20.628 1.00 93.81 104 THR A O 1
ATOM 846 N N . LEU A 1 105 ? 7.301 1.272 -22.645 1.00 93.31 105 LEU A N 1
ATOM 847 C CA . LEU A 1 105 ? 5.934 1.699 -22.342 1.00 93.31 105 LEU A CA 1
ATOM 848 C C . LEU A 1 105 ? 5.007 0.521 -22.044 1.00 93.31 105 LEU A C 1
ATOM 850 O O . LEU A 1 105 ? 4.231 0.583 -21.093 1.00 93.31 105 LEU A O 1
ATOM 854 N N . THR A 1 106 ? 5.098 -0.545 -22.836 1.00 94.44 106 THR A N 1
ATOM 855 C CA . THR A 1 106 ? 4.279 -1.751 -22.662 1.00 94.44 106 THR A CA 1
ATOM 856 C C . THR A 1 106 ? 4.545 -2.395 -21.303 1.00 94.44 106 THR A C 1
ATOM 858 O O . THR A 1 106 ? 3.599 -2.667 -20.566 1.00 94.44 106 THR A O 1
ATOM 861 N N . TYR A 1 107 ? 5.815 -2.560 -20.922 1.00 95.12 107 TYR A N 1
ATOM 862 C CA . TYR A 1 107 ? 6.181 -3.103 -19.613 1.00 95.12 107 TYR A CA 1
ATOM 863 C C . TYR A 1 107 ? 5.785 -2.184 -18.460 1.00 95.12 107 TYR A C 1
ATOM 865 O O . TYR A 1 107 ? 5.315 -2.673 -17.438 1.00 95.12 107 TYR A O 1
ATOM 873 N N . MET A 1 108 ? 5.909 -0.864 -18.622 1.00 92.94 108 MET A N 1
ATOM 874 C CA . MET A 1 108 ? 5.483 0.103 -17.605 1.00 92.94 108 MET A CA 1
ATOM 875 C C . MET A 1 108 ? 3.984 0.000 -17.310 1.00 92.94 108 MET A C 1
ATOM 877 O O . MET A 1 108 ? 3.602 -0.122 -16.148 1.00 92.94 108 MET A O 1
ATOM 881 N N . TYR A 1 109 ? 3.135 0.007 -18.346 1.00 93.75 109 TYR A N 1
ATOM 882 C CA . TYR A 1 109 ? 1.688 -0.160 -18.167 1.00 93.75 109 TYR A CA 1
ATOM 883 C C . TYR A 1 109 ? 1.344 -1.541 -17.606 1.00 93.75 109 TYR A C 1
ATOM 885 O O . TYR A 1 109 ? 0.590 -1.634 -16.645 1.00 93.75 109 TYR A O 1
ATOM 893 N N . SER A 1 110 ? 1.958 -2.602 -18.130 1.00 94.88 110 SER A N 1
ATOM 894 C CA . SER A 1 110 ? 1.682 -3.969 -17.670 1.00 94.88 110 SER A CA 1
ATOM 895 C C . SER A 1 110 ? 2.086 -4.178 -16.207 1.00 94.88 110 SER A C 1
ATOM 897 O O . SER A 1 110 ? 1.377 -4.844 -15.453 1.00 94.88 110 SER A O 1
ATOM 899 N N . TYR A 1 111 ? 3.203 -3.586 -15.772 1.00 95.31 111 TYR A N 1
ATOM 900 C CA . TYR A 1 111 ? 3.637 -3.664 -14.380 1.00 95.31 111 TYR A CA 1
ATOM 901 C C . TYR A 1 111 ? 2.777 -2.795 -13.459 1.00 95.31 111 TYR A C 1
ATOM 903 O O . TYR A 1 111 ? 2.444 -3.221 -12.355 1.00 95.31 111 TYR A O 1
ATOM 911 N N . HIS A 1 112 ? 2.347 -1.615 -13.918 1.00 94.88 112 HIS A N 1
ATOM 912 C CA . HIS A 1 112 ? 1.354 -0.810 -13.203 1.00 94.88 112 HIS A CA 1
ATOM 913 C C . HIS A 1 112 ? 0.046 -1.584 -12.995 1.00 94.88 112 HIS A C 1
ATOM 915 O O . HIS A 1 112 ? -0.431 -1.674 -11.863 1.00 94.88 112 HIS A O 1
ATOM 921 N N . ASP A 1 113 ? -0.489 -2.202 -14.048 1.00 94.88 113 ASP A N 1
ATOM 922 C CA . ASP A 1 113 ? -1.714 -3.000 -13.984 1.00 94.88 113 ASP A CA 1
ATOM 923 C C . ASP A 1 113 ? -1.563 -4.195 -13.038 1.00 94.88 113 ASP A C 1
ATOM 925 O O . ASP A 1 113 ? -2.457 -4.468 -12.230 1.00 94.88 113 ASP A O 1
ATOM 929 N N . TYR A 1 114 ? -0.407 -4.864 -13.068 1.00 95.69 114 TYR A N 1
ATOM 930 C CA . TYR A 1 114 ? -0.065 -5.917 -12.116 1.00 95.69 114 TYR A CA 1
ATOM 931 C C . TYR A 1 114 ? -0.074 -5.409 -10.666 1.00 95.69 114 TYR A C 1
ATOM 933 O O . TYR A 1 114 ? -0.755 -5.988 -9.816 1.00 95.69 114 TYR A O 1
ATOM 941 N N . LEU A 1 115 ? 0.615 -4.300 -10.373 1.00 96.38 115 LEU A N 1
ATOM 942 C CA . LEU A 1 115 ? 0.634 -3.701 -9.034 1.00 96.38 115 LEU A CA 1
ATOM 943 C C . LEU A 1 115 ? -0.769 -3.285 -8.585 1.00 96.38 115 LEU A C 1
ATOM 945 O O . LEU A 1 115 ? -1.121 -3.431 -7.413 1.00 96.38 115 LEU A O 1
ATOM 949 N N . ASN A 1 116 ? -1.593 -2.802 -9.508 1.00 96.06 116 ASN A N 1
ATOM 950 C CA . ASN A 1 116 ? -2.969 -2.415 -9.246 1.00 96.06 116 ASN A CA 1
ATOM 951 C C . ASN A 1 116 ? -3.867 -3.629 -8.940 1.00 96.06 116 ASN A C 1
ATOM 9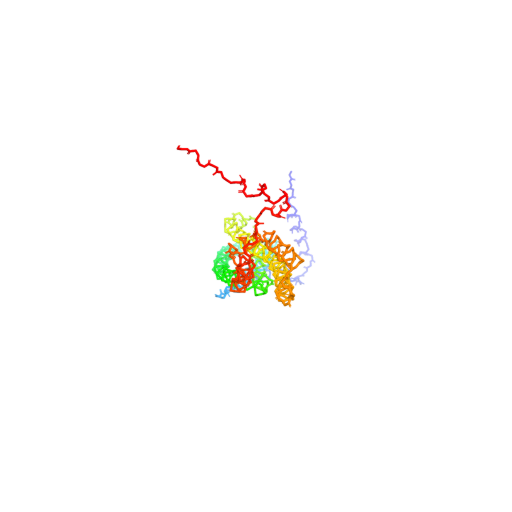53 O O . ASN A 1 116 ? -4.692 -3.584 -8.026 1.00 96.06 116 ASN A O 1
ATOM 957 N N . ALA A 1 117 ? -3.693 -4.738 -9.662 1.00 96.25 117 ALA A N 1
ATOM 958 C CA . ALA A 1 117 ? -4.379 -5.996 -9.377 1.00 96.25 117 ALA A CA 1
ATOM 959 C C . ALA A 1 117 ? -3.947 -6.576 -8.021 1.00 96.25 117 ALA A C 1
ATOM 961 O O . ALA A 1 117 ? -4.796 -6.974 -7.221 1.00 96.25 117 ALA A O 1
ATOM 962 N N . LEU A 1 118 ? -2.643 -6.549 -7.732 1.00 96.62 118 LEU A N 1
ATOM 963 C CA . LEU A 1 118 ? -2.085 -6.986 -6.456 1.00 96.62 118 LEU A CA 1
ATOM 964 C C . LEU A 1 118 ? -2.614 -6.135 -5.293 1.00 96.62 118 LEU A C 1
ATOM 966 O O . LEU A 1 118 ? -2.987 -6.680 -4.257 1.00 96.62 118 LEU A O 1
ATOM 970 N N . PHE A 1 119 ? -2.749 -4.817 -5.479 1.00 97.50 119 PHE A N 1
ATOM 971 C CA . PHE A 1 119 ? -3.353 -3.937 -4.477 1.00 97.50 119 PHE A CA 1
ATOM 972 C C . PHE A 1 119 ? -4.758 -4.393 -4.074 1.00 97.50 119 PHE A C 1
ATOM 974 O O . PHE A 1 119 ? -5.059 -4.397 -2.886 1.00 97.50 119 PHE A O 1
ATOM 981 N N . ARG A 1 120 ? -5.610 -4.804 -5.024 1.00 96.56 120 ARG A N 1
ATOM 982 C CA . ARG A 1 120 ? -6.976 -5.260 -4.700 1.00 96.56 120 ARG A CA 1
ATOM 983 C C . ARG A 1 120 ? -6.953 -6.467 -3.762 1.00 96.56 120 ARG A C 1
ATOM 985 O O . ARG A 1 120 ? -7.677 -6.486 -2.775 1.00 96.56 120 ARG A O 1
ATOM 992 N N . GLN A 1 121 ? -6.061 -7.423 -4.021 1.00 96.88 121 GLN A N 1
ATOM 993 C CA . GLN A 1 121 ? -5.886 -8.602 -3.166 1.00 96.88 121 GLN A CA 1
ATOM 994 C C . GLN A 1 121 ? -5.385 -8.218 -1.765 1.00 96.88 121 GLN A C 1
ATOM 996 O O . GLN A 1 121 ? -5.866 -8.739 -0.759 1.00 96.88 121 GLN A O 1
ATOM 1001 N N . LEU A 1 122 ? -4.433 -7.283 -1.696 1.00 97.62 122 LEU A N 1
ATOM 1002 C CA . LEU A 1 122 ? -3.886 -6.776 -0.438 1.00 97.62 122 LEU A CA 1
ATOM 1003 C C . LEU A 1 122 ? -4.926 -5.980 0.362 1.00 97.62 122 LEU A C 1
ATOM 1005 O O . LEU A 1 122 ? -4.997 -6.125 1.582 1.00 97.62 122 LEU A O 1
ATOM 1009 N N . GLU A 1 123 ? -5.750 -5.168 -0.303 1.00 97.56 123 GLU A N 1
ATOM 1010 C CA . GLU A 1 123 ? -6.838 -4.428 0.333 1.00 97.56 123 GLU A CA 1
ATOM 1011 C C . GLU A 1 123 ? -7.880 -5.386 0.918 1.00 97.56 123 GLU A C 1
ATOM 1013 O O . GLU A 1 123 ? -8.227 -5.249 2.092 1.00 97.56 123 GLU A O 1
ATOM 1018 N N . ASP A 1 124 ? -8.320 -6.387 0.155 1.00 97.06 124 ASP A N 1
ATOM 1019 C CA . ASP A 1 124 ? -9.281 -7.386 0.631 1.00 97.06 124 ASP A CA 1
ATOM 1020 C C . ASP A 1 124 ? -8.745 -8.141 1.854 1.00 97.06 124 ASP A C 1
ATOM 1022 O O . ASP A 1 124 ? -9.438 -8.265 2.869 1.00 97.06 124 ASP A O 1
ATOM 1026 N N . LYS A 1 125 ? -7.482 -8.582 1.804 1.00 96.50 125 LYS A N 1
ATOM 1027 C CA . LYS A 1 125 ? -6.820 -9.250 2.930 1.00 96.50 125 LYS A CA 1
ATOM 1028 C C . LYS A 1 125 ? -6.747 -8.349 4.161 1.00 96.50 125 LYS A C 1
ATOM 1030 O O . LYS A 1 125 ? -7.117 -8.771 5.255 1.00 96.50 125 LYS A O 1
ATOM 1035 N N . ALA A 1 126 ? -6.324 -7.098 4.000 1.00 95.88 126 ALA A N 1
ATOM 1036 C CA . ALA A 1 126 ? -6.269 -6.144 5.102 1.00 95.88 126 ALA A CA 1
ATOM 1037 C C . ALA A 1 126 ? -7.656 -5.898 5.715 1.00 95.88 126 ALA A C 1
ATOM 1039 O O . ALA A 1 126 ? -7.792 -5.870 6.938 1.00 95.88 126 ALA A O 1
ATOM 1040 N N . ILE A 1 127 ? -8.699 -5.762 4.889 1.00 95.00 127 ILE A N 1
ATOM 1041 C CA . ILE A 1 127 ? -10.082 -5.596 5.353 1.00 95.00 127 ILE A CA 1
ATOM 1042 C C . ILE A 1 127 ? -10.540 -6.825 6.148 1.00 95.00 127 ILE A C 1
ATOM 1044 O O . ILE A 1 127 ? -11.137 -6.665 7.213 1.00 95.00 127 ILE A O 1
ATOM 1048 N N . GLN A 1 128 ? -10.235 -8.040 5.686 1.00 94.56 128 GLN A N 1
ATOM 1049 C CA . GLN A 1 128 ? -10.548 -9.269 6.423 1.00 94.56 128 GLN A CA 1
ATOM 1050 C C . GLN A 1 128 ? -9.853 -9.310 7.788 1.00 94.56 128 GLN A C 1
ATOM 1052 O O . GLN A 1 128 ? -10.510 -9.557 8.798 1.00 94.56 128 GLN A O 1
ATOM 1057 N N . LEU A 1 129 ? -8.555 -8.994 7.845 1.00 93.75 129 LEU A N 1
ATOM 1058 C CA . LEU A 1 129 ? -7.792 -8.947 9.098 1.00 93.75 129 LEU A CA 1
ATOM 1059 C C . LEU A 1 129 ? -8.351 -7.903 10.077 1.00 93.75 129 LEU A C 1
ATOM 1061 O O . LEU A 1 129 ? -8.460 -8.164 11.277 1.00 93.75 129 LEU A O 1
ATOM 1065 N N . ILE A 1 130 ? -8.764 -6.738 9.568 1.00 91.38 130 ILE A N 1
ATOM 1066 C CA . ILE A 1 130 ? -9.412 -5.683 10.359 1.00 91.38 130 ILE A CA 1
ATOM 1067 C C . ILE A 1 130 ? -10.757 -6.170 10.917 1.00 91.38 130 ILE A C 1
ATOM 1069 O O . ILE A 1 130 ? -11.013 -6.022 12.114 1.00 91.38 130 ILE A O 1
ATOM 1073 N N . ASN A 1 131 ? -11.602 -6.774 10.079 1.00 89.50 131 ASN A N 1
ATOM 1074 C CA . ASN A 1 131 ? -12.927 -7.255 10.477 1.00 89.50 131 ASN A CA 1
ATOM 1075 C C . ASN A 1 131 ? -12.844 -8.394 11.504 1.00 89.50 131 ASN A C 1
ATOM 1077 O O . ASN A 1 131 ? -13.615 -8.412 12.464 1.00 89.50 131 ASN A O 1
ATOM 1081 N N . ASN A 1 132 ? -11.866 -9.288 11.345 1.00 87.94 132 ASN A N 1
ATOM 1082 C CA . ASN A 1 132 ? -11.617 -10.405 12.257 1.00 87.94 132 ASN A CA 1
ATOM 1083 C C . ASN A 1 132 ? -10.872 -9.987 13.534 1.00 87.94 132 ASN A C 1
ATOM 1085 O O . ASN A 1 132 ? -10.714 -10.796 14.445 1.00 87.94 132 ASN A O 1
ATOM 1089 N N . ARG A 1 133 ? -10.437 -8.722 13.630 1.00 84.31 133 ARG A N 1
ATOM 1090 C CA . ARG A 1 133 ? -9.638 -8.184 14.744 1.00 84.31 133 ARG A CA 1
ATOM 1091 C C . ARG A 1 133 ? -8.310 -8.930 14.961 1.00 84.31 133 ARG A C 1
ATOM 1093 O O . ARG A 1 133 ? -7.772 -8.916 16.069 1.00 84.31 133 ARG A O 1
ATOM 1100 N N . SER A 1 134 ? -7.747 -9.515 13.905 1.00 87.94 134 SER A N 1
ATOM 1101 C CA . SER A 1 134 ? -6.460 -10.222 13.925 1.00 87.94 134 SER A CA 1
ATOM 1102 C C . SER A 1 134 ? -5.291 -9.230 13.897 1.00 87.94 134 SER A C 1
ATOM 1104 O O . SER A 1 134 ? -4.670 -9.000 12.864 1.00 87.94 134 SER A O 1
ATOM 1106 N N . LEU A 1 135 ? -5.004 -8.579 15.026 1.00 88.19 135 LEU A N 1
ATOM 1107 C CA . LEU A 1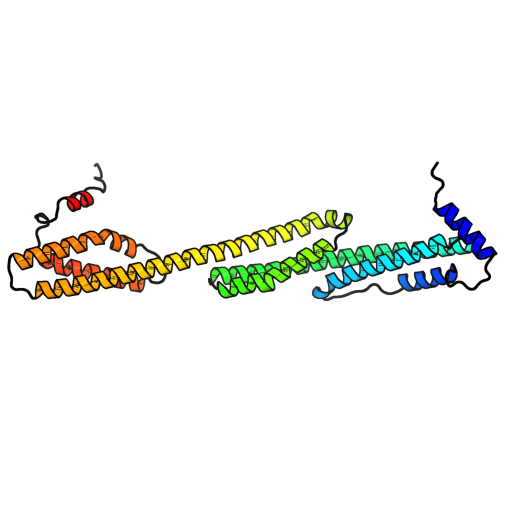 135 ? -4.039 -7.468 15.082 1.00 88.19 135 LEU A CA 1
ATOM 1108 C C . LEU A 1 135 ? -2.590 -7.881 14.827 1.00 88.19 135 LEU A C 1
ATOM 1110 O O . LEU A 1 135 ? -1.855 -7.136 14.188 1.00 88.19 135 LEU A O 1
ATOM 1114 N N . GLU A 1 136 ? -2.178 -9.038 15.337 1.00 89.88 136 GLU A N 1
ATOM 1115 C CA . GLU A 1 136 ? -0.816 -9.549 15.143 1.00 89.88 136 GLU A CA 1
ATOM 1116 C C . GLU A 1 136 ? -0.571 -9.879 13.669 1.00 89.88 136 GLU A C 1
ATOM 1118 O O . GLU A 1 136 ? 0.433 -9.466 13.093 1.00 89.88 136 GLU A O 1
ATOM 1123 N N . GLU A 1 137 ? -1.547 -10.523 13.028 1.00 93.69 137 GLU A N 1
ATOM 1124 C CA . GLU A 1 137 ? -1.526 -10.798 11.591 1.00 93.69 137 GLU A CA 1
ATOM 1125 C C . GLU A 1 137 ? -1.589 -9.510 10.761 1.00 93.69 137 GLU A C 1
ATOM 1127 O O . GLU A 1 137 ? -0.883 -9.395 9.764 1.00 93.69 137 GLU A O 1
ATOM 1132 N N . LEU A 1 138 ? -2.379 -8.511 11.181 1.00 94.31 138 LEU A N 1
ATOM 1133 C CA . LEU A 1 138 ? -2.440 -7.201 10.525 1.00 94.31 138 LEU A CA 1
ATOM 1134 C C . LEU A 1 138 ? -1.094 -6.463 10.594 1.00 94.31 138 LEU A C 1
ATOM 1136 O O . LEU A 1 138 ? -0.691 -5.831 9.618 1.00 94.31 138 LEU A O 1
ATOM 1140 N N . GLN A 1 139 ? -0.389 -6.561 11.724 1.00 93.56 139 GLN A N 1
ATOM 1141 C CA . GLN A 1 139 ? 0.951 -5.998 11.886 1.00 93.56 139 GLN A CA 1
ATOM 1142 C C . GLN A 1 139 ? 1.964 -6.730 10.995 1.00 93.56 139 GLN A C 1
ATOM 1144 O O . GLN A 1 139 ? 2.681 -6.087 10.231 1.00 93.56 139 GLN A O 1
ATOM 1149 N N . ALA A 1 140 ? 1.968 -8.067 11.014 1.00 95.75 140 ALA A N 1
ATOM 1150 C CA . ALA A 1 140 ? 2.841 -8.874 10.161 1.00 95.75 140 ALA A CA 1
ATOM 1151 C C . ALA A 1 140 ? 2.590 -8.617 8.663 1.00 95.75 140 ALA A C 1
ATOM 1153 O O . ALA A 1 140 ? 3.531 -8.500 7.878 1.00 95.75 140 ALA A O 1
ATOM 1154 N N . PHE A 1 141 ? 1.324 -8.464 8.267 1.00 97.00 141 PHE A N 1
ATOM 1155 C CA . PHE A 1 141 ? 0.931 -8.065 6.918 1.00 97.00 141 PHE A CA 1
ATOM 1156 C C . PHE A 1 141 ? 1.478 -6.680 6.545 1.00 97.00 141 PHE A C 1
ATOM 1158 O O . PHE A 1 141 ? 2.039 -6.515 5.458 1.00 97.00 141 PHE A O 1
ATOM 1165 N N . SER A 1 142 ? 1.343 -5.701 7.448 1.00 95.31 142 SER A N 1
ATOM 1166 C CA . SER A 1 142 ? 1.838 -4.333 7.258 1.00 95.31 142 SER A CA 1
ATOM 1167 C C . SER A 1 142 ? 3.355 -4.295 7.039 1.00 95.31 142 SER A C 1
ATOM 1169 O O . SER A 1 142 ? 3.830 -3.596 6.144 1.00 95.31 142 SER A O 1
ATOM 1171 N N . ASP A 1 143 ? 4.107 -5.063 7.830 1.00 94.81 143 ASP A N 1
ATOM 1172 C CA . ASP A 1 143 ? 5.575 -5.075 7.801 1.00 94.81 143 ASP A CA 1
ATOM 1173 C C . ASP A 1 143 ? 6.155 -5.978 6.694 1.00 94.81 143 ASP A C 1
ATOM 1175 O O . ASP A 1 143 ? 7.323 -5.837 6.323 1.00 94.81 143 ASP A O 1
ATOM 1179 N N . GLY A 1 144 ? 5.340 -6.886 6.149 1.00 96.56 144 GLY A N 1
ATOM 1180 C CA . GLY A 1 144 ? 5.705 -7.828 5.094 1.00 96.56 144 GLY A CA 1
ATOM 1181 C C . GLY A 1 144 ? 5.156 -7.440 3.722 1.00 96.56 144 GLY A C 1
ATOM 1182 O O . GLY A 1 144 ? 5.753 -6.651 2.991 1.00 96.56 144 GLY A O 1
ATOM 1183 N N . GLU A 1 145 ? 4.033 -8.051 3.340 1.00 96.00 145 GLU A N 1
ATOM 1184 C CA . GLU A 1 145 ? 3.443 -7.947 1.995 1.00 96.00 145 GLU A CA 1
ATOM 1185 C C . GLU A 1 145 ? 3.115 -6.506 1.603 1.00 96.00 145 GLU A C 1
ATOM 1187 O O . GLU A 1 145 ? 3.428 -6.075 0.493 1.00 96.00 145 GLU A O 1
ATOM 1192 N N . TRP A 1 146 ? 2.535 -5.743 2.529 1.00 97.38 146 TRP A N 1
ATOM 1193 C CA . TRP A 1 146 ? 2.152 -4.365 2.259 1.00 97.38 146 TRP A CA 1
ATOM 1194 C C . TRP A 1 146 ? 3.361 -3.458 2.018 1.00 97.38 146 TRP A C 1
ATOM 1196 O O . TRP A 1 146 ? 3.370 -2.641 1.094 1.00 97.38 146 TRP A O 1
ATOM 1206 N N . LYS A 1 147 ? 4.417 -3.635 2.817 1.00 96.19 147 LYS A N 1
ATOM 1207 C CA . LYS A 1 147 ? 5.678 -2.914 2.650 1.00 96.19 147 LYS A CA 1
ATOM 1208 C C . LYS A 1 147 ? 6.319 -3.208 1.292 1.00 96.19 147 LYS A C 1
ATOM 1210 O O . LYS A 1 147 ? 6.661 -2.265 0.584 1.00 96.19 147 LYS A O 1
ATOM 1215 N N . ARG A 1 148 ? 6.393 -4.485 0.899 1.00 96.06 148 ARG A N 1
ATOM 1216 C CA . ARG A 1 148 ? 6.946 -4.907 -0.402 1.00 96.06 148 ARG A CA 1
ATOM 1217 C C . ARG A 1 148 ? 6.194 -4.298 -1.580 1.00 96.06 148 ARG A C 1
ATOM 1219 O O . ARG A 1 148 ? 6.811 -3.865 -2.545 1.00 96.06 148 ARG A O 1
ATOM 1226 N N . TRP A 1 149 ? 4.865 -4.228 -1.499 1.00 97.06 149 TRP A N 1
ATOM 1227 C CA . TRP A 1 149 ? 4.067 -3.579 -2.539 1.00 97.06 149 TRP A CA 1
ATOM 1228 C C . TRP A 1 149 ? 4.397 -2.083 -2.664 1.00 97.06 149 TRP A C 1
ATOM 1230 O O . TRP A 1 149 ? 4.581 -1.588 -3.774 1.00 97.06 149 TRP A O 1
ATOM 1240 N N . LYS A 1 150 ? 4.541 -1.365 -1.540 1.00 96.31 150 LYS A N 1
ATOM 1241 C CA . LYS A 1 150 ? 4.932 0.057 -1.546 1.00 96.31 150 LYS A CA 1
ATOM 1242 C C . LYS A 1 150 ? 6.338 0.271 -2.111 1.00 96.31 150 LYS A C 1
ATOM 1244 O O . LYS A 1 150 ? 6.549 1.225 -2.855 1.00 96.31 150 LYS A O 1
ATOM 1249 N N . GLU A 1 151 ? 7.277 -0.612 -1.776 1.00 95.50 151 GLU A N 1
ATOM 1250 C CA . GLU A 1 151 ? 8.635 -0.604 -2.333 1.00 95.50 151 GLU A CA 1
ATOM 1251 C C . GLU A 1 151 ? 8.600 -0.797 -3.855 1.00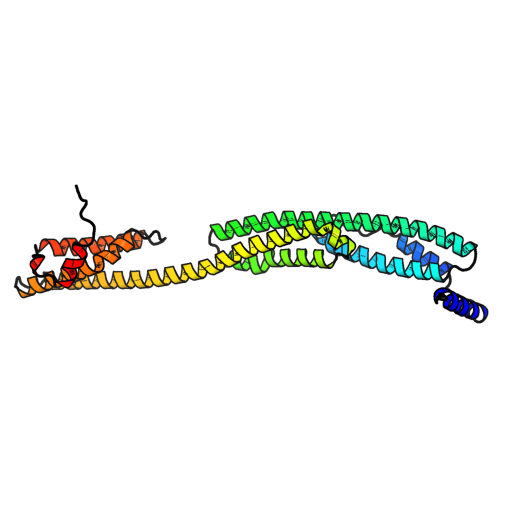 95.50 151 GLU A C 1
ATOM 1253 O O . GLU A 1 151 ? 9.162 0.023 -4.573 1.00 95.50 151 GLU A O 1
ATOM 1258 N N . ALA A 1 152 ? 7.841 -1.775 -4.359 1.00 94.38 152 ALA A N 1
ATOM 1259 C CA . ALA A 1 152 ? 7.699 -2.023 -5.795 1.00 94.38 152 ALA A CA 1
ATOM 1260 C C . ALA A 1 152 ? 7.094 -0.830 -6.567 1.00 94.38 152 ALA A C 1
ATOM 1262 O O . ALA A 1 152 ? 7.525 -0.524 -7.680 1.00 94.38 152 ALA A O 1
ATOM 1263 N N . VAL A 1 153 ? 6.122 -0.125 -5.974 1.00 94.88 153 VAL A N 1
ATOM 1264 C CA . VAL A 1 153 ? 5.561 1.117 -6.541 1.00 94.88 153 VAL A CA 1
ATOM 1265 C C . VAL A 1 153 ? 6.628 2.215 -6.600 1.00 94.88 153 VAL A C 1
ATOM 1267 O O . VAL A 1 153 ? 6.760 2.887 -7.623 1.00 94.88 153 VAL A O 1
ATOM 1270 N N . GLY A 1 154 ? 7.406 2.385 -5.527 1.00 93.62 154 GLY A N 1
ATOM 1271 C CA . GLY A 1 154 ? 8.490 3.368 -5.469 1.00 93.62 154 GLY A CA 1
ATOM 1272 C C . GLY A 1 154 ? 9.624 3.066 -6.450 1.00 93.62 154 GLY A C 1
ATOM 1273 O O . GLY A 1 154 ? 10.142 3.974 -7.100 1.00 93.62 154 GLY A O 1
ATOM 1274 N N . GLU A 1 155 ? 9.975 1.792 -6.616 1.00 92.31 155 GLU A N 1
ATOM 1275 C CA . GLU A 1 155 ? 10.948 1.353 -7.613 1.00 92.31 155 GLU A CA 1
ATOM 1276 C C . GLU A 1 155 ? 10.465 1.668 -9.029 1.00 92.31 155 GLU A C 1
ATOM 1278 O O . GLU A 1 155 ? 11.218 2.262 -9.801 1.00 92.31 155 GLU A O 1
ATOM 1283 N N . LEU A 1 156 ? 9.200 1.383 -9.358 1.00 91.75 156 LEU A N 1
ATOM 1284 C CA . LEU A 1 156 ? 8.641 1.743 -10.661 1.00 91.75 156 LEU A CA 1
ATOM 1285 C C . LEU A 1 156 ? 8.686 3.260 -10.910 1.00 91.75 156 LEU A C 1
ATOM 1287 O O . LEU A 1 156 ? 9.048 3.692 -12.005 1.00 91.75 156 LEU A O 1
ATOM 1291 N N . GLU A 1 157 ? 8.376 4.072 -9.893 1.00 91.25 157 GLU A N 1
ATOM 1292 C CA . GLU A 1 157 ? 8.435 5.539 -9.976 1.00 91.25 157 GLU A CA 1
ATOM 1293 C C . GLU A 1 157 ? 9.867 6.041 -10.225 1.00 91.25 157 GLU A C 1
ATOM 1295 O O . GLU A 1 157 ? 10.089 6.958 -11.024 1.00 91.25 157 GLU A O 1
ATOM 1300 N N . SER A 1 158 ? 10.857 5.405 -9.590 1.00 90.19 158 SER A N 1
ATOM 1301 C CA . SER A 1 158 ? 12.272 5.777 -9.702 1.00 90.19 158 SER A CA 1
ATOM 1302 C C . SER A 1 158 ? 12.828 5.613 -11.121 1.00 90.19 158 SER A C 1
ATOM 1304 O O . SER A 1 158 ? 13.710 6.368 -11.538 1.00 90.19 158 SER A O 1
ATOM 1306 N N . VAL A 1 159 ? 12.270 4.677 -11.894 1.00 89.31 159 VAL A N 1
ATOM 1307 C CA . VAL A 1 159 ? 12.709 4.374 -13.259 1.00 89.31 159 VAL A CA 1
ATOM 1308 C C . VAL A 1 159 ? 12.078 5.320 -14.287 1.00 89.31 159 VAL A C 1
ATOM 1310 O O . VAL A 1 159 ? 12.450 5.301 -15.457 1.00 89.31 159 VAL A O 1
ATOM 1313 N N . LEU A 1 160 ? 11.177 6.224 -13.909 1.00 86.69 160 LEU A N 1
ATOM 1314 C CA . LEU A 1 160 ? 10.611 7.188 -14.854 1.00 86.69 160 LEU A CA 1
ATOM 1315 C C . LEU A 1 160 ? 11.575 8.350 -15.139 1.00 86.69 160 LEU A C 1
ATOM 1317 O O . LEU A 1 160 ? 12.032 9.040 -14.221 1.00 86.69 160 LEU A O 1
ATOM 1321 N N . ASP A 1 161 ? 11.823 8.621 -16.423 1.00 86.75 161 ASP A N 1
ATOM 1322 C CA . ASP A 1 161 ? 12.412 9.889 -16.866 1.00 86.75 161 ASP A CA 1
ATOM 1323 C C . ASP A 1 161 ? 11.390 11.044 -16.810 1.00 86.75 161 ASP A C 1
ATOM 1325 O O . ASP A 1 161 ? 10.213 10.851 -16.501 1.00 86.75 161 ASP A O 1
ATOM 1329 N N . ALA A 1 162 ? 11.828 12.271 -17.107 1.00 87.94 162 ALA A N 1
ATOM 1330 C CA . ALA A 1 162 ? 10.971 13.455 -17.031 1.00 87.94 162 ALA A CA 1
ATOM 1331 C C . ALA A 1 162 ? 9.728 13.377 -17.937 1.00 87.94 162 ALA A C 1
ATOM 1333 O O . ALA A 1 162 ? 8.645 13.794 -17.524 1.00 87.94 162 ALA A O 1
ATOM 1334 N N . SER A 1 163 ? 9.863 12.827 -19.146 1.00 86.75 163 SER A N 1
ATOM 1335 C CA . SER A 1 163 ? 8.752 12.693 -20.094 1.00 86.75 163 SER A CA 1
ATOM 1336 C C . SER A 1 163 ? 7.748 11.636 -19.624 1.00 86.75 163 SER A C 1
ATOM 1338 O O . SER A 1 163 ? 6.534 11.855 -19.633 1.00 86.75 163 SER A O 1
ATOM 1340 N N . MET A 1 164 ? 8.265 10.527 -19.102 1.00 88.12 164 MET A N 1
ATOM 1341 C CA . MET A 1 164 ? 7.489 9.414 -18.578 1.00 88.12 164 MET A CA 1
ATOM 1342 C C . MET A 1 164 ? 6.762 9.800 -17.288 1.00 88.12 164 MET A C 1
ATOM 1344 O O . MET A 1 164 ? 5.595 9.459 -17.125 1.00 88.12 164 MET A O 1
ATOM 1348 N N . ARG A 1 165 ? 7.378 10.598 -16.408 1.00 89.56 165 ARG A N 1
ATOM 1349 C CA . ARG A 1 165 ? 6.712 11.122 -15.201 1.00 89.56 165 ARG A CA 1
ATOM 1350 C C . ARG A 1 165 ? 5.475 11.945 -15.521 1.00 89.56 165 ARG A C 1
ATOM 1352 O O . ARG A 1 165 ? 4.484 11.839 -14.809 1.00 89.56 165 ARG A O 1
ATOM 1359 N N . VAL A 1 166 ? 5.514 12.762 -16.574 1.00 91.94 166 VAL A N 1
ATOM 1360 C CA . VAL A 1 166 ? 4.336 13.533 -17.002 1.00 91.94 166 VAL A CA 1
ATOM 1361 C C . VAL A 1 166 ? 3.248 12.592 -17.510 1.00 91.94 166 VAL A C 1
ATOM 1363 O O . VAL A 1 166 ? 2.086 12.756 -17.137 1.00 91.94 166 VAL A O 1
ATOM 1366 N N . ARG A 1 167 ? 3.630 11.594 -18.313 1.00 91.62 167 ARG A N 1
ATOM 1367 C CA . ARG A 1 167 ? 2.704 10.626 -18.905 1.00 91.62 167 ARG A CA 1
ATOM 1368 C C . ARG A 1 167 ? 1.999 9.758 -17.863 1.00 91.62 167 ARG A C 1
ATOM 1370 O O . ARG A 1 167 ? 0.788 9.634 -17.939 1.00 91.62 167 ARG A O 1
ATOM 1377 N N . PHE A 1 168 ? 2.744 9.201 -16.910 1.00 92.25 168 PHE A N 1
ATOM 1378 C CA . PHE A 1 168 ? 2.231 8.265 -15.901 1.00 92.25 168 PHE A CA 1
ATOM 1379 C C . PHE A 1 168 ? 1.718 8.956 -14.625 1.00 92.25 168 PHE A C 1
ATOM 1381 O O . PHE A 1 168 ? 1.391 8.306 -13.631 1.00 92.25 168 PHE A O 1
ATOM 1388 N N . ARG A 1 169 ? 1.669 10.294 -14.601 1.00 92.69 169 ARG A N 1
ATOM 1389 C CA . ARG A 1 169 ? 1.255 11.052 -13.414 1.00 92.69 169 ARG A CA 1
ATOM 1390 C C . ARG A 1 169 ? -0.119 10.618 -12.869 1.00 92.69 169 ARG A C 1
ATOM 1392 O O . ARG A 1 169 ? -0.224 10.483 -11.648 1.00 92.69 169 ARG A O 1
ATOM 1399 N N . PRO A 1 170 ? -1.168 10.421 -13.693 1.00 93.50 170 PRO A N 1
ATOM 1400 C CA . PRO A 1 170 ? -2.457 9.929 -13.201 1.00 93.50 170 PRO A CA 1
ATOM 1401 C C . PRO A 1 170 ? -2.366 8.542 -12.549 1.00 93.50 170 PRO A C 1
ATOM 1403 O O . PRO A 1 170 ? -2.924 8.329 -11.473 1.00 93.50 170 PRO A O 1
ATOM 1406 N N . GLU A 1 171 ? -1.635 7.628 -13.179 1.00 93.12 171 GLU A N 1
ATOM 1407 C CA . GLU A 1 171 ? -1.464 6.233 -12.788 1.00 93.12 171 GLU A CA 1
ATOM 1408 C C . GLU A 1 171 ? -0.766 6.111 -11.428 1.00 93.12 171 GLU A C 1
ATOM 1410 O O . GLU A 1 171 ? -1.237 5.381 -10.551 1.00 93.12 171 GLU A O 1
ATOM 1415 N N . PHE A 1 172 ? 0.306 6.879 -11.207 1.00 92.44 172 PHE A N 1
ATOM 1416 C CA . PHE A 1 172 ? 0.995 6.926 -9.913 1.00 92.44 172 PHE A CA 1
ATOM 1417 C C . PHE A 1 172 ? 0.193 7.654 -8.842 1.00 92.44 172 PHE A C 1
ATOM 1419 O O . PHE A 1 172 ? 0.172 7.215 -7.694 1.00 92.44 172 PHE A O 1
ATOM 1426 N N . ALA A 1 173 ? -0.513 8.731 -9.198 1.00 93.56 173 ALA A N 1
ATOM 1427 C CA . ALA A 1 173 ? -1.375 9.421 -8.246 1.00 93.56 173 ALA A CA 1
ATOM 1428 C C . ALA A 1 173 ? -2.480 8.493 -7.710 1.00 93.56 173 ALA A C 1
ATOM 1430 O O . ALA A 1 173 ? -2.840 8.590 -6.537 1.00 93.56 173 ALA A O 1
ATOM 1431 N N . ASP A 1 174 ? -3.008 7.586 -8.535 1.00 94.75 174 ASP A N 1
ATOM 1432 C CA . ASP A 1 174 ? -3.970 6.571 -8.099 1.00 94.75 174 ASP A CA 1
ATOM 1433 C C . ASP A 1 174 ? -3.341 5.549 -7.134 1.00 94.75 174 ASP A C 1
ATOM 1435 O O . ASP A 1 174 ? -3.876 5.328 -6.043 1.00 94.75 174 ASP A O 1
ATOM 1439 N N . LEU A 1 175 ? -2.166 4.994 -7.464 1.00 95.12 175 LEU A N 1
ATOM 1440 C CA . LEU A 1 175 ? -1.442 4.074 -6.574 1.00 95.12 175 LEU A CA 1
ATOM 1441 C C . LEU A 1 175 ? -1.077 4.732 -5.233 1.00 95.12 175 LEU A C 1
ATOM 1443 O O . LEU A 1 175 ? -1.253 4.126 -4.177 1.00 95.12 175 LEU A O 1
ATOM 1447 N N . GLN A 1 176 ? -0.647 5.995 -5.246 1.00 94.62 176 GLN A N 1
ATOM 1448 C CA . GLN A 1 176 ? -0.338 6.759 -4.034 1.00 94.62 176 GLN A CA 1
ATOM 1449 C C . GLN A 1 176 ? -1.587 7.014 -3.175 1.00 94.62 176 GLN A C 1
ATOM 1451 O O . GLN A 1 176 ? -1.538 6.871 -1.952 1.00 94.62 176 GLN A O 1
ATOM 1456 N N . ARG A 1 177 ? -2.739 7.341 -3.784 1.00 96.56 177 ARG A N 1
ATOM 1457 C CA . ARG A 1 177 ? -4.013 7.481 -3.048 1.00 96.56 177 ARG A CA 1
ATOM 1458 C C . ARG A 1 177 ? -4.439 6.167 -2.404 1.00 96.56 177 ARG A C 1
ATOM 1460 O O . ARG A 1 177 ? -4.877 6.169 -1.253 1.00 96.56 177 ARG A O 1
ATOM 1467 N N . LYS A 1 178 ? -4.302 5.056 -3.129 1.00 95.69 178 LYS A N 1
ATOM 1468 C CA . LYS A 1 178 ? -4.559 3.699 -2.629 1.00 95.69 178 LYS A CA 1
ATOM 1469 C C . LYS A 1 178 ? -3.657 3.357 -1.447 1.00 95.69 178 LYS A C 1
ATOM 1471 O O . LYS A 1 178 ? -4.166 2.938 -0.407 1.00 95.69 178 LYS A O 1
ATOM 1476 N N . ALA A 1 179 ? -2.361 3.651 -1.566 1.00 96.00 179 ALA A N 1
ATOM 1477 C CA . ALA A 1 179 ? -1.391 3.506 -0.488 1.00 96.00 179 ALA A CA 1
ATOM 1478 C C . ALA A 1 179 ? -1.807 4.274 0.766 1.00 96.00 179 ALA A C 1
ATOM 1480 O O . ALA A 1 179 ? -1.964 3.687 1.835 1.00 96.00 179 ALA A O 1
ATOM 1481 N N . PHE A 1 180 ? -2.089 5.567 0.616 1.00 96.12 180 PHE A N 1
ATOM 1482 C CA . PHE A 1 180 ? -2.487 6.423 1.726 1.00 96.12 180 PHE A CA 1
ATOM 1483 C C . PHE A 1 180 ? -3.801 5.976 2.384 1.00 96.12 180 PHE A C 1
ATOM 1485 O O . PHE A 1 180 ? -3.931 5.997 3.612 1.00 96.12 180 PHE A O 1
ATOM 1492 N N . SER A 1 181 ? -4.782 5.563 1.577 1.00 96.44 181 SER A N 1
ATOM 1493 C CA . SER A 1 181 ? -6.070 5.055 2.054 1.00 96.44 181 SER A CA 1
ATOM 1494 C C . SER A 1 181 ? -5.885 3.822 2.937 1.00 96.44 181 SER A C 1
ATOM 1496 O O . SER A 1 181 ? -6.401 3.785 4.061 1.00 96.44 181 SER A O 1
ATOM 1498 N N . LEU A 1 182 ? -5.118 2.837 2.462 1.00 96.69 182 LEU A N 1
ATOM 1499 C CA . LEU A 1 182 ? -4.915 1.589 3.185 1.00 96.69 182 LEU A CA 1
ATOM 1500 C C . LEU A 1 182 ? -4.014 1.776 4.413 1.00 96.69 182 LEU A C 1
ATOM 1502 O O . LEU A 1 182 ? -4.390 1.323 5.494 1.00 96.69 182 LEU A O 1
ATOM 1506 N N . ASP A 1 183 ? -2.921 2.542 4.300 1.00 96.31 183 ASP A N 1
ATOM 1507 C CA . ASP A 1 183 ? -2.071 2.930 5.439 1.00 96.31 183 ASP A CA 1
ATOM 1508 C C . ASP A 1 183 ? -2.912 3.583 6.545 1.00 96.31 183 ASP A C 1
ATOM 1510 O O . ASP A 1 183 ? -2.827 3.211 7.715 1.00 96.31 183 ASP A O 1
ATOM 1514 N N . SER A 1 184 ? -3.802 4.508 6.175 1.00 95.81 184 SER A N 1
ATOM 1515 C CA . SER A 1 184 ? -4.690 5.173 7.130 1.00 95.81 184 SER A CA 1
ATOM 1516 C C . SER A 1 184 ? -5.663 4.201 7.807 1.00 95.81 184 SER A C 1
ATOM 1518 O O . SER A 1 184 ? -5.951 4.348 8.997 1.00 95.81 184 SER A O 1
ATOM 1520 N N . LYS A 1 185 ? -6.210 3.217 7.077 1.00 95.25 185 LYS A N 1
ATOM 1521 C CA . LYS A 1 185 ? -7.098 2.182 7.644 1.00 95.25 185 LYS A CA 1
ATOM 1522 C C . LYS A 1 185 ? -6.339 1.289 8.633 1.00 95.25 185 LYS A C 1
ATOM 1524 O O . LYS A 1 185 ? -6.823 1.087 9.750 1.00 95.25 185 LYS A O 1
ATOM 1529 N N . ILE A 1 186 ? -5.154 0.813 8.254 1.00 94.50 186 ILE A N 1
ATOM 1530 C CA . ILE A 1 186 ? -4.295 -0.041 9.085 1.00 94.50 186 ILE A CA 1
ATOM 1531 C C . ILE A 1 186 ? -3.871 0.714 10.351 1.00 94.50 186 ILE A C 1
ATOM 1533 O O . ILE A 1 186 ? -4.158 0.265 11.463 1.00 94.50 186 ILE A O 1
ATOM 1537 N N . ALA A 1 187 ? -3.297 1.911 10.202 1.00 93.12 187 ALA A N 1
ATOM 1538 C CA . ALA A 1 187 ? -2.810 2.720 11.318 1.00 93.12 187 ALA A CA 1
ATOM 1539 C C . ALA A 1 187 ? -3.924 3.078 12.313 1.00 93.12 187 ALA A C 1
ATOM 1541 O O . ALA A 1 187 ? -3.741 2.941 13.524 1.00 93.12 187 ALA A O 1
ATOM 1542 N N . ARG A 1 188 ? -5.111 3.480 11.829 1.00 92.81 188 ARG A N 1
ATOM 1543 C CA . ARG A 1 188 ? -6.265 3.742 12.707 1.00 92.81 188 ARG A CA 1
ATOM 1544 C C . ARG A 1 188 ? -6.705 2.495 13.462 1.00 92.81 188 ARG A C 1
ATOM 1546 O O . ARG A 1 188 ? -7.045 2.600 14.637 1.00 92.81 188 ARG A O 1
ATOM 1553 N N . THR A 1 189 ? -6.702 1.331 12.817 1.00 91.31 189 THR A N 1
ATOM 1554 C CA . THR A 1 189 ? -7.110 0.073 13.458 1.00 91.31 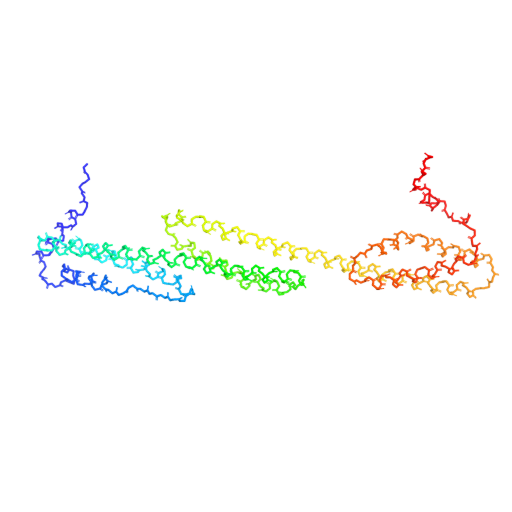189 THR A CA 1
ATOM 1555 C C . THR A 1 189 ? -6.134 -0.322 14.563 1.00 91.31 189 THR A C 1
ATOM 1557 O O . THR A 1 189 ? -6.567 -0.612 15.678 1.00 91.31 189 THR A O 1
ATOM 1560 N N . ILE A 1 190 ? -4.828 -0.243 14.299 1.00 88.69 190 ILE A N 1
ATOM 1561 C CA . ILE A 1 190 ? -3.779 -0.522 15.290 1.00 88.69 190 ILE A CA 1
ATOM 1562 C C . ILE A 1 190 ? -3.841 0.481 16.455 1.00 88.69 190 ILE A C 1
ATOM 1564 O O . ILE A 1 190 ? -3.780 0.098 17.621 1.00 88.69 190 ILE A O 1
ATOM 1568 N N . ALA A 1 191 ? -4.031 1.772 16.176 1.00 87.56 191 ALA A N 1
ATOM 1569 C CA . ALA A 1 191 ? -4.145 2.782 17.228 1.00 87.56 191 ALA A CA 1
ATOM 1570 C C . ALA A 1 191 ? -5.406 2.585 18.091 1.00 87.56 191 ALA A C 1
ATOM 1572 O O . ALA A 1 191 ? -5.359 2.677 19.323 1.00 87.56 191 ALA A O 1
ATOM 1573 N N . ASN A 1 192 ? -6.542 2.288 17.454 1.00 86.44 192 ASN A N 1
ATOM 1574 C CA . ASN A 1 192 ? -7.796 2.039 18.155 1.00 86.44 192 ASN A CA 1
ATOM 1575 C C . ASN A 1 192 ? -7.723 0.768 18.994 1.00 86.44 192 ASN A C 1
ATOM 1577 O O . ASN A 1 192 ? -8.241 0.759 20.108 1.00 86.44 192 ASN A O 1
ATOM 1581 N N . SER A 1 193 ? -7.061 -0.284 18.519 1.00 81.69 193 SER A N 1
ATOM 1582 C CA . SER A 1 193 ? -6.976 -1.535 19.264 1.00 81.69 193 SER A CA 1
ATOM 1583 C C . SER A 1 193 ? -6.215 -1.395 20.580 1.00 81.69 193 SER A C 1
ATOM 1585 O O . SER A 1 193 ? -6.668 -1.913 21.598 1.00 81.69 193 SER A O 1
ATOM 1587 N N . ALA A 1 194 ? -5.140 -0.604 20.612 1.00 77.81 194 ALA A N 1
ATOM 1588 C CA . ALA A 1 194 ? -4.440 -0.279 21.853 1.00 77.81 194 ALA A CA 1
ATOM 1589 C C . ALA A 1 194 ? -5.355 0.457 22.850 1.00 77.81 194 ALA A C 1
ATOM 1591 O O . ALA A 1 194 ? -5.315 0.202 24.056 1.00 77.81 194 ALA A O 1
ATOM 1592 N N . LYS A 1 195 ? -6.220 1.352 22.353 1.00 80.81 195 LYS A N 1
ATOM 1593 C CA . LYS A 1 195 ? -7.229 2.041 23.171 1.00 80.81 195 LYS A CA 1
ATOM 1594 C C . LYS A 1 195 ? -8.301 1.074 23.683 1.00 80.81 195 LYS A C 1
ATOM 1596 O O . LYS A 1 195 ? -8.659 1.157 24.857 1.00 80.81 195 LYS A O 1
ATOM 1601 N N . TYR A 1 196 ? -8.785 0.168 22.833 1.00 77.62 196 TYR A N 1
ATOM 1602 C CA . TYR A 1 196 ? -9.758 -0.861 23.207 1.00 77.62 196 TYR A CA 1
ATOM 1603 C C . TYR A 1 196 ? -9.190 -1.817 24.255 1.00 77.62 196 TYR A C 1
ATOM 1605 O O . TYR A 1 196 ? -9.822 -1.989 25.291 1.00 77.62 196 TYR A O 1
ATOM 1613 N N . ARG A 1 197 ? -7.969 -2.330 24.068 1.00 79.75 197 ARG A N 1
ATOM 1614 C CA . ARG A 1 197 ? -7.303 -3.225 25.027 1.00 79.75 197 ARG A CA 1
ATOM 1615 C C . ARG A 1 197 ? -7.163 -2.574 26.405 1.00 79.75 197 ARG A C 1
ATOM 1617 O O . ARG A 1 197 ? -7.598 -3.136 27.401 1.00 79.75 197 ARG A O 1
ATOM 1624 N N . ARG A 1 198 ? -6.683 -1.324 26.462 1.00 82.69 198 ARG A N 1
ATOM 1625 C CA . ARG A 1 198 ? -6.603 -0.557 27.723 1.00 82.69 198 ARG A CA 1
ATOM 1626 C C . ARG A 1 198 ? -7.971 -0.324 28.368 1.00 82.69 198 ARG A C 1
ATOM 1628 O O . ARG A 1 198 ? -8.070 -0.222 29.589 1.00 82.69 198 ARG A O 1
ATOM 1635 N N . HIS A 1 199 ? -9.020 -0.146 27.565 1.00 83.00 199 HIS A N 1
ATOM 1636 C CA . HIS A 1 199 ? -10.380 0.001 28.076 1.00 83.00 199 HIS A CA 1
ATOM 1637 C C . HIS A 1 199 ? -10.908 -1.323 28.643 1.00 83.00 199 HIS A C 1
ATOM 1639 O O . HIS A 1 199 ? -11.486 -1.313 29.727 1.00 83.00 199 HIS A O 1
ATOM 1645 N N . GLU A 1 200 ? -10.679 -2.443 27.956 1.00 83.75 200 GLU A N 1
ATOM 1646 C CA . GLU A 1 200 ? -11.040 -3.786 28.422 1.00 83.75 200 GLU A CA 1
ATOM 1647 C C . GLU A 1 200 ? -10.301 -4.163 29.708 1.00 83.75 200 GLU A C 1
ATOM 1649 O O . GLU A 1 200 ? -10.946 -4.597 30.656 1.00 83.75 200 GLU A O 1
ATOM 1654 N N . GLU A 1 201 ? -8.997 -3.895 29.809 1.00 86.75 201 GLU A N 1
ATOM 1655 C CA . GLU A 1 201 ? -8.213 -4.102 31.037 1.00 86.75 201 GLU A CA 1
ATOM 1656 C C . GLU A 1 201 ? -8.772 -3.286 32.213 1.00 86.75 201 GLU A C 1
ATOM 1658 O O . GLU A 1 201 ? -8.993 -3.808 33.307 1.00 86.75 201 GLU A O 1
ATOM 1663 N N . LYS A 1 202 ? -9.069 -1.997 31.994 1.00 87.75 202 LYS A N 1
ATOM 1664 C CA . LYS A 1 202 ? -9.678 -1.140 33.025 1.00 87.75 202 LYS A CA 1
ATOM 1665 C C . LYS A 1 202 ? -11.069 -1.617 33.427 1.00 87.75 202 LYS A C 1
ATOM 1667 O O . LYS A 1 202 ? -11.430 -1.502 34.598 1.00 87.75 202 LYS A O 1
ATOM 1672 N N . LEU A 1 203 ? -11.863 -2.089 32.468 1.00 87.81 203 LEU A N 1
ATOM 1673 C CA . LEU A 1 203 ? -13.181 -2.645 32.741 1.00 87.81 203 LEU A CA 1
ATOM 1674 C C . LEU A 1 203 ? -13.053 -3.931 33.560 1.00 87.81 203 LEU A C 1
ATOM 1676 O O . LEU A 1 203 ? -13.743 -4.048 34.564 1.00 87.81 203 LEU A O 1
ATOM 1680 N N . ALA A 1 204 ? -12.139 -4.831 33.195 1.00 88.62 204 ALA A N 1
ATOM 1681 C CA . ALA A 1 204 ? -11.876 -6.063 33.931 1.00 88.62 204 ALA A CA 1
ATOM 1682 C C . ALA A 1 204 ? -11.521 -5.774 35.397 1.00 88.62 204 ALA A C 1
ATOM 1684 O O . ALA A 1 204 ? -12.175 -6.305 36.287 1.00 88.62 204 ALA A O 1
ATOM 1685 N N . ILE A 1 205 ? -10.598 -4.838 35.660 1.00 90.94 205 ILE A N 1
ATOM 1686 C CA . ILE A 1 205 ? -10.235 -4.429 37.030 1.00 90.94 205 ILE A CA 1
ATOM 1687 C C . ILE A 1 205 ? -11.458 -3.924 37.809 1.00 90.94 205 ILE A C 1
ATOM 1689 O O . ILE A 1 205 ? -11.663 -4.305 38.961 1.00 90.94 205 ILE A O 1
ATOM 1693 N N . LYS A 1 206 ? -12.291 -3.074 37.194 1.00 90.38 206 LYS A N 1
ATOM 1694 C CA . LYS A 1 206 ? -13.509 -2.555 37.838 1.00 90.38 206 LYS A CA 1
ATOM 1695 C C . LYS A 1 206 ? -14.539 -3.648 38.113 1.00 90.38 206 LYS A C 1
ATOM 1697 O O . LYS A 1 206 ? -15.201 -3.589 39.144 1.00 90.38 206 LYS A O 1
ATOM 1702 N N . LEU A 1 207 ? -14.683 -4.617 37.210 1.00 91.94 207 LEU A N 1
ATOM 1703 C CA . LEU A 1 207 ? -15.577 -5.758 37.406 1.00 91.94 207 LEU A CA 1
ATOM 1704 C C . LEU A 1 207 ? -15.087 -6.637 38.558 1.00 91.94 207 LEU A C 1
ATOM 1706 O O . LEU A 1 207 ? -15.884 -6.957 39.429 1.00 91.94 207 LEU A O 1
ATOM 1710 N N . THR A 1 208 ? -13.783 -6.915 38.646 1.00 93.69 208 THR A N 1
ATOM 1711 C CA . THR A 1 208 ? -13.196 -7.650 39.778 1.00 93.69 208 THR A CA 1
ATOM 1712 C C . THR A 1 208 ? -13.393 -6.915 41.107 1.00 93.69 208 THR A C 1
ATOM 1714 O O . THR A 1 208 ? -13.729 -7.533 42.113 1.00 93.69 208 THR A O 1
ATOM 1717 N N . GLN A 1 209 ? -13.233 -5.586 41.128 1.00 94.00 209 GLN A N 1
ATOM 1718 C CA . GLN A 1 209 ? -13.516 -4.774 42.319 1.00 94.00 209 GLN A CA 1
ATOM 1719 C C . GLN A 1 209 ? -14.995 -4.835 42.718 1.00 94.00 209 GLN A C 1
ATOM 1721 O O . GLN A 1 209 ? -15.306 -4.947 43.901 1.00 94.00 209 GLN A O 1
ATOM 1726 N N . PHE A 1 210 ? -15.903 -4.776 41.741 1.00 94.69 210 PHE A N 1
ATOM 1727 C CA . PHE A 1 210 ? -17.338 -4.867 41.990 1.00 94.69 210 PHE A CA 1
ATOM 1728 C C . PHE A 1 210 ? -17.749 -6.259 42.485 1.00 94.69 210 PHE A C 1
ATOM 1730 O O . PHE A 1 210 ? -18.538 -6.363 43.416 1.00 94.69 210 PHE A O 1
ATOM 1737 N N . GLU A 1 211 ? -17.174 -7.321 41.925 1.00 95.62 211 GLU A N 1
ATOM 1738 C CA . GLU A 1 211 ? -17.386 -8.695 42.382 1.00 95.62 211 GLU A CA 1
ATOM 1739 C C . GLU A 1 211 ? -16.898 -8.905 43.822 1.00 95.62 211 GLU A C 1
ATOM 1741 O O . GLU A 1 211 ? -17.624 -9.465 44.643 1.00 95.62 211 GLU A O 1
ATOM 1746 N N . ALA A 1 212 ? -15.707 -8.400 44.163 1.00 96.00 212 ALA A N 1
ATOM 1747 C CA . ALA A 1 212 ? -15.193 -8.449 45.530 1.00 96.00 212 ALA A CA 1
ATOM 1748 C C . ALA A 1 212 ? -16.088 -7.671 46.508 1.00 96.00 212 ALA A C 1
ATOM 1750 O O . ALA A 1 212 ? -16.348 -8.143 47.613 1.00 96.00 212 ALA A O 1
ATOM 1751 N N . TRP A 1 213 ? -16.594 -6.506 46.090 1.00 96.44 213 TRP A N 1
ATOM 1752 C CA . TRP A 1 213 ? -17.545 -5.726 46.879 1.00 96.44 213 TRP A CA 1
ATOM 1753 C C . TRP A 1 213 ? -18.874 -6.466 47.080 1.00 96.44 213 TRP A C 1
ATOM 1755 O O . TRP A 1 213 ? -19.375 -6.500 48.198 1.00 96.44 213 TRP A O 1
ATOM 1765 N N . LEU A 1 214 ? -19.420 -7.109 46.039 1.00 96.50 214 LEU A N 1
ATOM 1766 C CA . LEU A 1 214 ? -20.636 -7.922 46.155 1.00 96.50 214 LEU A CA 1
ATOM 1767 C C . LEU A 1 214 ? -20.452 -9.074 47.140 1.00 96.50 214 LEU A C 1
ATOM 1769 O O . LEU A 1 214 ? -21.329 -9.305 47.964 1.00 96.50 214 LEU A O 1
ATOM 1773 N N . LYS A 1 215 ? -19.303 -9.753 47.083 1.00 95.94 215 LYS A N 1
ATOM 1774 C CA . LYS A 1 215 ? -18.978 -10.833 48.016 1.00 95.94 215 LYS A CA 1
ATOM 1775 C C . LYS A 1 215 ? -18.886 -10.331 49.459 1.00 95.94 215 LYS A C 1
ATOM 1777 O O . LYS A 1 215 ? -19.493 -10.927 50.335 1.00 95.94 215 LYS A O 1
ATOM 1782 N N . ALA A 1 216 ? -18.196 -9.215 49.696 1.00 95.31 216 ALA A N 1
ATOM 1783 C CA . ALA A 1 216 ? -18.118 -8.616 51.028 1.00 95.31 216 ALA A CA 1
ATOM 1784 C C . ALA A 1 216 ? -19.504 -8.203 51.554 1.00 95.31 216 ALA A C 1
ATOM 1786 O O . ALA A 1 216 ? -19.825 -8.467 52.705 1.00 95.31 216 ALA A O 1
ATOM 1787 N N . MET A 1 217 ? -20.352 -7.623 50.697 1.00 95.00 217 MET A N 1
ATOM 1788 C CA . MET A 1 217 ? -21.733 -7.281 51.054 1.00 95.00 217 MET A CA 1
ATOM 1789 C C . MET A 1 217 ? -22.585 -8.511 51.375 1.00 95.00 217 MET A C 1
ATOM 1791 O O . MET A 1 217 ? -23.438 -8.445 52.255 1.00 95.00 217 MET A O 1
ATOM 1795 N N . GLU A 1 218 ? -22.386 -9.617 50.658 1.00 95.31 218 GLU A N 1
ATOM 1796 C CA . GLU A 1 218 ? -23.062 -10.885 50.930 1.00 95.31 218 GLU A CA 1
ATOM 1797 C C . GLU A 1 218 ? -22.601 -11.493 52.263 1.00 95.31 218 GLU A C 1
ATOM 1799 O O . GLU A 1 218 ? -23.440 -11.909 53.062 1.00 95.31 218 GLU A O 1
ATOM 1804 N N . ASP A 1 219 ? -21.295 -11.481 52.539 1.00 94.81 219 ASP A N 1
ATOM 1805 C CA . ASP A 1 219 ? -20.713 -11.948 53.802 1.00 94.81 219 ASP A CA 1
ATOM 1806 C C . ASP A 1 219 ? -21.195 -11.096 54.995 1.00 94.81 219 ASP A C 1
ATOM 1808 O O . ASP A 1 219 ? -21.644 -11.645 56.005 1.00 94.81 219 ASP A O 1
ATOM 1812 N N . ASP A 1 220 ? -21.188 -9.765 54.857 1.00 93.81 220 ASP A N 1
ATOM 1813 C CA . ASP A 1 220 ? -21.697 -8.827 55.866 1.00 93.81 220 ASP A CA 1
ATOM 1814 C C . ASP A 1 220 ? -23.195 -9.032 56.116 1.00 93.81 220 ASP A C 1
ATOM 1816 O O . ASP A 1 220 ? -23.638 -9.046 57.267 1.00 93.81 220 ASP A O 1
ATOM 1820 N N . LEU A 1 221 ? -23.983 -9.225 55.052 1.00 93.81 221 LEU A N 1
ATOM 1821 C CA . LEU A 1 221 ? -25.410 -9.513 55.168 1.00 93.81 221 LEU A CA 1
ATOM 1822 C C . LEU A 1 221 ? -25.643 -10.815 55.937 1.00 93.81 221 LEU A C 1
ATOM 1824 O O . LEU A 1 221 ? -26.412 -10.816 56.893 1.00 93.81 221 LEU A O 1
ATOM 1828 N N . ASN A 1 222 ? -24.950 -11.896 55.576 1.00 93.88 222 ASN A N 1
ATOM 1829 C CA . ASN A 1 222 ? -25.068 -13.181 56.266 1.00 93.88 222 ASN A CA 1
ATOM 1830 C C . ASN A 1 222 ? -24.675 -13.067 57.751 1.00 93.88 222 ASN A C 1
ATOM 1832 O O . ASN A 1 222 ? -25.334 -13.646 58.617 1.00 93.88 222 ASN A O 1
ATOM 1836 N N . MET A 1 223 ? -23.628 -12.295 58.067 1.00 94.31 223 MET A N 1
ATOM 1837 C CA . MET A 1 223 ? -23.217 -12.041 59.448 1.00 94.31 223 MET A CA 1
ATOM 1838 C C . MET A 1 223 ? -24.303 -11.281 60.222 1.00 94.31 223 MET A C 1
ATOM 1840 O O . MET A 1 223 ? -24.665 -11.695 61.322 1.00 94.31 223 MET A O 1
ATOM 1844 N N . VAL A 1 224 ? -24.840 -10.192 59.664 1.00 91.81 224 VAL A N 1
ATOM 1845 C CA . VAL A 1 224 ? -25.869 -9.378 60.332 1.00 91.81 224 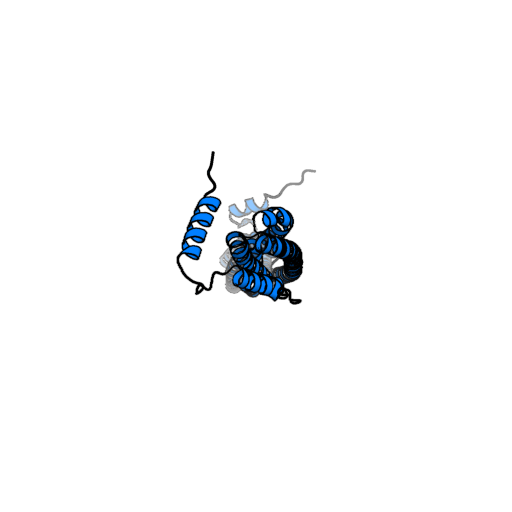VAL A CA 1
ATOM 1846 C C . VAL A 1 224 ? -27.181 -10.150 60.475 1.00 91.81 224 VAL A C 1
ATOM 1848 O O . VAL A 1 224 ? -27.803 -10.078 61.530 1.00 91.81 224 VAL A O 1
ATOM 1851 N N . GLU A 1 225 ? -27.579 -10.949 59.484 1.00 89.62 225 GLU A N 1
ATOM 1852 C CA . GLU A 1 225 ? -28.759 -11.825 59.565 1.00 89.62 225 GLU A CA 1
ATOM 1853 C C . GLU A 1 225 ? -28.631 -12.879 60.681 1.00 89.62 225 GLU A C 1
ATOM 1855 O O . GLU A 1 225 ? -29.639 -13.285 61.253 1.00 89.62 225 GLU A O 1
ATOM 1860 N N . SER A 1 226 ? -27.408 -13.289 61.041 1.00 91.19 226 SER A N 1
ATOM 1861 C CA . SER A 1 226 ? -27.163 -14.222 62.153 1.00 91.19 226 SER A CA 1
ATOM 1862 C C . SER A 1 226 ? -27.182 -13.575 63.547 1.00 91.19 226 SER A C 1
ATOM 1864 O O . SER A 1 226 ? -27.156 -14.285 64.555 1.00 91.19 226 SER A O 1
ATOM 1866 N N . MET A 1 227 ? -27.204 -12.239 63.627 1.00 90.00 227 MET A N 1
ATOM 1867 C CA . MET A 1 227 ? -27.275 -11.520 64.902 1.00 90.00 227 MET A CA 1
ATOM 1868 C C . MET A 1 227 ? -28.669 -11.655 65.543 1.00 90.00 227 MET A C 1
ATOM 1870 O O . MET A 1 227 ? -29.662 -11.807 64.833 1.00 90.00 227 MET A O 1
ATOM 1874 N N . PRO A 1 228 ? -28.777 -11.559 66.881 1.00 89.06 228 PRO A N 1
ATOM 1875 C CA . PRO A 1 228 ? -30.071 -11.490 67.551 1.00 89.06 228 PRO A CA 1
ATOM 1876 C C . PRO A 1 228 ? -30.873 -10.257 67.117 1.00 89.06 228 PRO A C 1
ATOM 1878 O O . PRO A 1 228 ? -30.313 -9.160 66.990 1.00 89.06 228 PRO A O 1
ATOM 1881 N N . GLU A 1 229 ? -32.187 -10.437 66.976 1.00 87.38 229 GLU A N 1
ATOM 1882 C CA . GLU A 1 229 ? -33.126 -9.354 66.676 1.00 87.38 229 GLU A CA 1
ATOM 1883 C C . GLU A 1 229 ? -33.011 -8.235 67.712 1.00 87.38 229 GLU A C 1
ATOM 1885 O O . GLU A 1 229 ? -33.271 -8.412 68.904 1.00 87.38 229 GLU A O 1
ATOM 1890 N N . SER A 1 230 ? -32.533 -7.084 67.246 1.00 87.25 230 SER A N 1
ATOM 1891 C CA . SER A 1 230 ? -32.226 -5.919 68.069 1.00 87.25 230 SER A CA 1
ATOM 1892 C C . SER A 1 230 ? -32.202 -4.647 67.224 1.00 87.25 230 SER A C 1
ATOM 1894 O O . SER A 1 230 ? -32.075 -4.685 65.993 1.00 87.25 230 SER A O 1
ATOM 1896 N N . ASP A 1 231 ? -32.257 -3.499 67.897 1.00 84.62 231 ASP A N 1
ATOM 1897 C CA . ASP A 1 231 ? -32.097 -2.193 67.253 1.00 84.62 231 ASP A CA 1
ATOM 1898 C C . ASP A 1 231 ? -30.742 -2.082 66.532 1.00 84.62 231 ASP A C 1
ATOM 1900 O O . ASP A 1 231 ? -30.645 -1.471 65.467 1.00 84.62 231 ASP A O 1
ATOM 1904 N N . GLU A 1 232 ? -29.697 -2.734 67.059 1.00 87.69 232 GLU A N 1
ATOM 1905 C CA . GLU A 1 232 ? -28.375 -2.780 66.431 1.00 87.69 232 GLU A CA 1
ATOM 1906 C C . GLU A 1 232 ? -28.393 -3.558 65.109 1.00 87.69 232 GLU A C 1
ATOM 1908 O O . GLU A 1 232 ? -27.834 -3.089 64.114 1.00 87.69 232 GLU A O 1
ATOM 1913 N N . GLN A 1 233 ? -29.058 -4.719 65.067 1.00 89.56 233 GLN A N 1
ATOM 1914 C CA . GLN A 1 233 ? -29.215 -5.483 63.827 1.00 89.56 233 GLN A CA 1
ATOM 1915 C C . GLN A 1 233 ? -29.963 -4.655 62.776 1.00 89.56 233 GLN A C 1
ATOM 1917 O O . GLN A 1 233 ? -29.516 -4.546 61.634 1.00 89.56 233 GLN A O 1
ATOM 1922 N N . THR A 1 234 ? -31.057 -4.007 63.178 1.00 86.31 234 THR A N 1
ATOM 1923 C CA . THR A 1 234 ? -31.871 -3.163 62.293 1.00 86.31 234 THR A CA 1
ATOM 1924 C C . THR A 1 234 ? -31.060 -1.992 61.732 1.00 86.31 234 THR A C 1
ATOM 1926 O O . THR A 1 234 ? -31.084 -1.737 60.525 1.00 86.31 234 THR A O 1
ATOM 1929 N N . ALA A 1 235 ? -30.274 -1.316 62.576 1.00 85.75 235 ALA A N 1
ATOM 1930 C CA . ALA A 1 235 ? -29.398 -0.225 62.157 1.00 85.75 235 ALA A CA 1
ATOM 1931 C C . ALA A 1 235 ? -28.322 -0.688 61.157 1.00 85.75 235 ALA A C 1
ATOM 1933 O O . ALA A 1 235 ? -28.074 -0.013 60.154 1.00 85.75 235 ALA A O 1
ATOM 1934 N N . ARG A 1 236 ? -27.712 -1.860 61.383 1.00 89.38 236 ARG A N 1
ATOM 1935 C CA . ARG A 1 236 ? -26.713 -2.436 60.467 1.00 89.38 236 ARG A CA 1
ATOM 1936 C C . ARG A 1 236 ? -27.330 -2.844 59.127 1.00 89.38 236 ARG A C 1
ATOM 1938 O O . ARG A 1 236 ? -26.761 -2.527 58.085 1.00 89.38 236 ARG A O 1
ATOM 1945 N N . LEU A 1 237 ? -28.512 -3.466 59.125 1.00 90.00 237 LEU A N 1
ATOM 1946 C CA . LEU A 1 237 ? -29.240 -3.792 57.891 1.00 90.00 237 LEU A CA 1
ATOM 1947 C C . LEU A 1 237 ? -29.586 -2.526 57.090 1.00 90.00 237 LEU A C 1
ATOM 1949 O O . LEU A 1 237 ? -29.429 -2.505 55.867 1.00 90.00 237 LEU A O 1
ATOM 1953 N N . ALA A 1 238 ? -29.984 -1.442 57.767 1.00 86.38 238 ALA A N 1
ATOM 1954 C CA . ALA A 1 238 ? -30.265 -0.160 57.121 1.00 86.38 238 ALA A CA 1
ATOM 1955 C C . ALA A 1 238 ? -29.011 0.444 56.471 1.00 86.38 238 ALA A C 1
ATOM 1957 O O . ALA A 1 238 ? -29.063 0.953 55.346 1.00 86.38 238 ALA A O 1
ATOM 1958 N N . GLN A 1 239 ? -27.863 0.331 57.144 1.00 89.62 239 GLN A N 1
ATOM 1959 C CA . GLN A 1 239 ? -26.576 0.767 56.610 1.00 89.62 239 GLN A CA 1
ATOM 1960 C C . GLN A 1 239 ? -26.168 -0.040 55.368 1.00 89.62 239 GLN A C 1
ATOM 1962 O O . GLN A 1 239 ? -25.748 0.552 54.370 1.00 89.62 239 GLN A O 1
ATOM 1967 N N . LEU A 1 240 ? -26.340 -1.366 55.383 1.00 92.50 240 LEU A N 1
ATOM 1968 C CA . LEU A 1 240 ? -26.068 -2.221 54.222 1.00 92.50 240 LEU A CA 1
ATOM 1969 C C . LEU A 1 240 ? -26.973 -1.866 53.034 1.00 92.50 240 LEU A C 1
ATOM 1971 O O . LEU A 1 240 ? -26.485 -1.731 51.910 1.00 92.50 240 LEU A O 1
ATOM 1975 N N . LEU A 1 241 ? -28.267 -1.624 53.273 1.00 90.19 241 LEU A N 1
ATOM 1976 C CA . LEU A 1 241 ? -29.193 -1.179 52.229 1.00 90.19 241 LEU A CA 1
ATOM 1977 C C . LEU A 1 241 ? -28.767 0.171 51.635 1.00 90.19 241 LEU A C 1
ATOM 1979 O O . LEU A 1 241 ? -28.695 0.305 50.412 1.00 90.19 241 LEU A O 1
ATOM 1983 N N . SER A 1 242 ? -28.410 1.148 52.472 1.00 88.38 242 SER A N 1
ATOM 1984 C CA . SER A 1 242 ? -27.875 2.441 52.022 1.00 88.38 242 SER A CA 1
ATOM 1985 C C . SER A 1 242 ? -26.619 2.273 51.153 1.00 88.38 242 SER A C 1
ATOM 1987 O O . SER A 1 242 ? -26.502 2.883 50.083 1.00 88.38 242 SER A O 1
ATOM 1989 N N . ASN A 1 243 ? -25.698 1.396 51.565 1.00 90.88 243 ASN A N 1
ATOM 1990 C CA . ASN A 1 243 ? -24.486 1.086 50.808 1.00 90.88 243 ASN A CA 1
ATOM 1991 C C . ASN A 1 243 ? -24.817 0.475 49.437 1.00 90.88 243 ASN A C 1
ATOM 1993 O O . ASN A 1 243 ? -24.242 0.897 48.428 1.00 90.88 243 ASN A O 1
ATOM 1997 N N . CYS A 1 244 ? -25.785 -0.444 49.357 1.00 91.25 244 CYS A N 1
ATOM 1998 C CA . CYS A 1 244 ? -26.256 -0.992 48.083 1.00 91.25 244 CYS A CA 1
ATOM 1999 C C . CYS A 1 244 ? -26.878 0.071 47.173 1.00 91.25 244 CYS A C 1
ATOM 2001 O O . CYS A 1 244 ? -26.598 0.091 45.970 1.00 91.25 244 CYS A O 1
ATOM 2003 N N . MET A 1 245 ? -27.691 0.973 47.725 1.00 88.81 245 MET A N 1
ATOM 2004 C CA . MET A 1 245 ? -28.338 2.039 46.953 1.00 88.81 245 MET A CA 1
ATOM 2005 C C . MET A 1 245 ? -27.312 2.999 46.333 1.00 88.81 245 MET A C 1
ATOM 2007 O O . MET A 1 245 ? -27.490 3.441 45.197 1.00 88.81 245 MET A O 1
ATOM 2011 N N . SER A 1 246 ? -26.180 3.245 47.004 1.00 89.56 246 SER A N 1
ATOM 2012 C CA . SER A 1 246 ? -25.094 4.068 46.446 1.00 89.56 246 SER A CA 1
ATOM 2013 C C . SER A 1 246 ? -24.487 3.495 45.149 1.00 89.56 246 SER A C 1
ATOM 2015 O O . SER A 1 246 ? -24.036 4.252 44.285 1.00 89.56 246 SER A O 1
ATOM 2017 N N . HIS A 1 247 ? -24.547 2.170 44.958 1.00 90.88 247 HIS A N 1
ATOM 2018 C CA . HIS A 1 247 ? -24.026 1.471 43.777 1.00 90.88 247 HIS A CA 1
ATOM 2019 C C . HIS A 1 247 ? -25.065 1.266 42.661 1.00 90.88 247 HIS A C 1
ATOM 2021 O O . HIS A 1 247 ? -24.697 0.867 41.554 1.00 90.88 247 HIS A O 1
ATOM 2027 N N . GLN A 1 248 ? -26.339 1.614 42.875 1.00 88.75 248 GLN A N 1
ATOM 2028 C CA . GLN A 1 248 ? -27.414 1.399 41.895 1.00 88.75 248 GLN A CA 1
ATOM 2029 C C . GLN A 1 248 ? -27.113 2.047 40.533 1.00 88.75 248 GLN A C 1
ATOM 2031 O O . GLN A 1 248 ? -27.315 1.446 39.478 1.00 88.75 248 GLN A O 1
ATOM 2036 N N . ARG A 1 249 ? -26.552 3.265 40.537 1.00 89.50 249 ARG A N 1
ATOM 2037 C CA . ARG A 1 249 ? -26.188 3.982 39.303 1.00 89.50 249 ARG A CA 1
ATOM 2038 C C . ARG A 1 249 ? -25.075 3.284 38.517 1.00 89.50 249 ARG A C 1
ATOM 2040 O O . ARG A 1 249 ? -25.023 3.429 37.296 1.00 89.50 249 ARG A O 1
ATOM 2047 N N . LEU A 1 250 ? -24.162 2.585 39.192 1.00 90.31 250 LEU A N 1
ATOM 2048 C CA . LEU A 1 250 ? -23.123 1.794 38.533 1.00 90.31 250 LEU A CA 1
ATOM 2049 C C . LEU A 1 250 ? -23.751 0.580 37.844 1.00 90.31 250 LEU A C 1
ATOM 2051 O O . LEU A 1 250 ? -23.489 0.366 36.664 1.00 90.31 250 LEU A O 1
ATOM 2055 N N . VAL A 1 251 ? -24.630 -0.142 38.542 1.00 89.94 251 VAL A N 1
ATOM 2056 C CA . VAL A 1 251 ? -25.330 -1.320 38.007 1.00 89.94 251 VAL A CA 1
ATOM 2057 C C . VAL A 1 251 ? -26.154 -0.957 36.772 1.00 89.94 251 VAL A C 1
ATOM 2059 O O . VAL A 1 251 ? -25.941 -1.545 35.717 1.00 89.94 251 VAL A O 1
ATOM 2062 N N . SER A 1 252 ? -26.944 0.124 36.813 1.00 88.00 252 SER A N 1
ATOM 2063 C CA . SER A 1 252 ? -27.686 0.588 35.626 1.00 88.00 252 SER A CA 1
ATOM 2064 C C . SER A 1 252 ? -26.796 0.922 34.423 1.00 88.00 252 SER A C 1
ATOM 2066 O O . SER A 1 252 ? -27.250 0.874 33.280 1.00 88.00 252 SER A O 1
ATOM 2068 N N . LYS A 1 253 ? -25.537 1.320 34.651 1.00 89.88 253 LYS A N 1
ATOM 2069 C CA . LYS A 1 253 ? -24.574 1.552 33.563 1.00 89.88 253 LYS A CA 1
ATOM 2070 C C . LYS A 1 253 ? -23.996 0.241 33.035 1.00 89.88 253 LYS A C 1
ATOM 2072 O O . LYS A 1 253 ? -23.818 0.130 31.826 1.00 89.88 253 LYS A O 1
ATOM 2077 N N . LEU A 1 254 ? -23.705 -0.715 33.916 1.00 88.06 254 LEU A N 1
ATOM 2078 C CA . LEU A 1 254 ? -23.195 -2.041 33.562 1.00 88.06 254 LEU A CA 1
ATOM 2079 C C . LEU A 1 254 ? -24.193 -2.824 32.702 1.00 88.06 254 LEU A C 1
ATOM 2081 O O . LEU A 1 254 ? -23.799 -3.383 31.686 1.00 88.06 254 LEU A O 1
ATOM 2085 N N . GLU A 1 255 ? -25.486 -2.765 33.011 1.00 86.31 255 GLU A N 1
ATOM 2086 C CA . GLU A 1 255 ? -26.533 -3.435 32.220 1.00 86.31 255 GLU A CA 1
ATOM 2087 C C . GLU A 1 255 ? -26.656 -2.904 30.784 1.00 86.31 255 GLU A C 1
ATOM 2089 O O . GLU A 1 255 ? -27.040 -3.630 29.867 1.00 86.31 255 GLU A O 1
ATOM 2094 N N . ARG A 1 256 ? -26.330 -1.623 30.579 1.00 87.00 256 ARG A N 1
ATOM 2095 C CA . ARG A 1 256 ? -26.405 -0.952 29.271 1.00 87.00 256 ARG A CA 1
ATOM 2096 C C . ARG A 1 256 ? -25.120 -1.087 28.455 1.00 87.00 256 ARG A C 1
ATOM 2098 O O . ARG A 1 256 ? -25.093 -0.666 27.299 1.00 87.00 256 ARG A O 1
ATOM 2105 N N . LEU A 1 257 ? -24.045 -1.618 29.040 1.00 84.31 257 LEU A N 1
ATOM 2106 C CA . LEU A 1 257 ? -22.766 -1.784 28.355 1.00 84.31 257 LEU A CA 1
ATOM 2107 C C . LEU A 1 257 ? -22.851 -2.932 27.340 1.00 84.31 257 LEU A C 1
ATOM 2109 O O . LEU A 1 257 ? -23.128 -4.077 27.684 1.00 84.31 257 LEU A O 1
ATOM 2113 N N . SER A 1 258 ? -22.566 -2.621 26.074 1.00 74.38 258 SER A N 1
ATOM 2114 C CA . SER A 1 258 ? -22.401 -3.620 25.016 1.00 74.38 258 SER A CA 1
ATOM 2115 C C . SER A 1 258 ? -20.924 -3.996 24.916 1.00 74.38 258 SER A C 1
ATOM 2117 O O . SER A 1 258 ? -20.124 -3.268 24.327 1.00 74.38 258 SER A O 1
ATOM 2119 N N . VAL A 1 259 ? -20.548 -5.098 25.566 1.00 79.25 259 VAL A N 1
ATOM 2120 C CA . VAL A 1 259 ? -19.172 -5.620 25.611 1.00 79.25 259 VAL A CA 1
ATOM 2121 C C . VAL A 1 259 ? -19.170 -7.151 25.505 1.00 79.25 259 VAL A C 1
ATOM 2123 O O . VAL A 1 259 ? -20.192 -7.765 25.814 1.00 79.25 259 VAL A O 1
ATOM 2126 N N . PRO A 1 260 ? -18.046 -7.785 25.108 1.00 73.75 260 PRO A N 1
ATOM 2127 C CA . PRO A 1 260 ? -17.960 -9.242 24.960 1.00 73.75 260 PRO A CA 1
ATOM 2128 C C . PRO A 1 260 ? -18.301 -10.018 26.244 1.00 73.75 260 PRO A C 1
ATOM 2130 O O . PRO A 1 260 ? -18.957 -11.049 26.182 1.00 73.75 260 PRO A O 1
ATOM 2133 N N . ASN A 1 261 ? -17.948 -9.484 27.420 1.00 77.62 261 ASN A N 1
ATOM 2134 C CA . ASN A 1 261 ? -18.167 -10.128 28.727 1.00 77.62 261 ASN A CA 1
ATOM 2135 C C . ASN A 1 261 ? -19.592 -9.932 29.282 1.00 77.62 261 ASN A C 1
ATOM 2137 O O . ASN A 1 261 ? -19.779 -9.797 30.493 1.00 77.62 261 ASN A O 1
ATOM 2141 N N . ARG A 1 262 ? -20.600 -9.861 28.408 1.00 84.81 262 ARG A N 1
ATOM 2142 C CA . ARG A 1 262 ? -21.977 -9.522 28.794 1.00 84.81 262 ARG A CA 1
ATOM 2143 C C . ARG A 1 262 ? -22.555 -10.496 29.819 1.00 84.81 262 ARG A C 1
ATOM 2145 O O . ARG A 1 262 ? -23.207 -10.050 30.756 1.00 84.81 262 ARG A O 1
ATOM 2152 N N . ASP A 1 263 ? -22.266 -11.785 29.678 1.00 86.69 263 ASP A N 1
ATOM 2153 C CA . ASP A 1 263 ? -22.803 -12.824 30.562 1.00 86.69 263 ASP A CA 1
ATOM 2154 C C . ASP A 1 263 ? -22.250 -12.703 31.986 1.00 86.69 263 ASP A C 1
ATOM 2156 O O . ASP A 1 263 ? -22.999 -12.765 32.960 1.00 86.69 263 ASP A O 1
ATOM 2160 N N . HIS A 1 264 ? -20.948 -12.431 32.122 1.00 89.31 264 HIS A N 1
ATOM 2161 C CA . HIS A 1 264 ? -20.333 -12.179 33.426 1.00 89.31 264 HIS A CA 1
ATOM 2162 C C . HIS A 1 264 ? -20.906 -10.911 34.078 1.00 89.31 264 HIS A C 1
ATOM 2164 O O . HIS A 1 264 ? -21.246 -10.919 35.259 1.00 89.31 264 HIS A O 1
ATOM 2170 N N . ILE A 1 265 ? -21.094 -9.836 33.304 1.00 91.00 265 ILE A N 1
ATOM 2171 C CA . ILE A 1 265 ? -21.718 -8.601 33.802 1.00 91.00 265 ILE A CA 1
ATOM 2172 C C . ILE A 1 265 ? -23.160 -8.855 34.254 1.00 91.00 265 ILE A C 1
ATOM 2174 O O . ILE A 1 265 ? -23.553 -8.379 35.319 1.00 91.00 265 ILE A O 1
ATOM 2178 N N . ALA A 1 266 ? -23.938 -9.614 33.479 1.00 91.06 266 ALA A N 1
ATOM 2179 C CA . ALA A 1 266 ? -25.307 -9.973 33.828 1.00 91.06 266 ALA A CA 1
ATOM 2180 C C . ALA A 1 266 ? -25.361 -10.765 35.142 1.00 91.06 266 ALA A C 1
ATOM 2182 O O . ALA A 1 266 ? -26.179 -10.451 36.003 1.00 91.06 266 ALA A O 1
ATOM 2183 N N . HIS A 1 267 ? -24.439 -11.713 35.342 1.00 93.00 267 HIS A N 1
ATOM 2184 C CA . HIS A 1 267 ? -24.332 -12.470 36.590 1.00 93.00 267 HIS A CA 1
ATOM 2185 C C . HIS A 1 267 ? -24.037 -11.572 37.805 1.00 93.00 267 HIS A C 1
ATOM 2187 O O . HIS A 1 267 ? -24.682 -11.703 38.845 1.00 93.00 267 HIS A O 1
ATOM 2193 N N . LEU A 1 268 ? -23.108 -10.617 37.678 1.00 94.12 268 LEU A N 1
ATOM 2194 C CA . LEU A 1 268 ? -22.812 -9.662 38.755 1.00 94.12 268 LEU A CA 1
ATOM 2195 C C . LEU A 1 268 ? -24.006 -8.740 39.056 1.00 94.12 268 LEU A C 1
ATOM 2197 O O . LEU A 1 268 ? -24.303 -8.475 40.221 1.00 94.12 268 LEU A O 1
ATOM 2201 N N . CYS A 1 269 ? -24.721 -8.274 38.026 1.00 93.38 269 CYS A N 1
ATOM 2202 C CA . CYS A 1 269 ? -25.934 -7.471 38.215 1.00 93.38 269 CYS A CA 1
ATOM 2203 C C . CYS A 1 269 ? -27.037 -8.286 38.905 1.00 93.38 269 CYS A C 1
ATOM 2205 O O . CYS A 1 269 ? -27.700 -7.779 39.805 1.00 93.38 269 CYS A O 1
ATOM 2207 N N . GLN A 1 270 ? -27.200 -9.559 38.544 1.00 93.56 270 GLN A N 1
ATOM 2208 C CA . GLN A 1 270 ? -28.160 -10.446 39.193 1.00 93.56 270 GLN A CA 1
ATOM 2209 C C . GLN A 1 270 ? -27.856 -10.613 40.689 1.00 93.56 270 GLN A C 1
ATOM 2211 O O . GLN A 1 270 ? -28.742 -10.381 41.511 1.00 93.56 270 GLN A O 1
ATOM 2216 N N . LYS A 1 271 ? -26.601 -10.912 41.053 1.00 94.06 271 LYS A N 1
ATOM 2217 C CA . LYS A 1 271 ? -26.170 -11.000 42.461 1.00 94.06 271 LYS A CA 1
ATOM 2218 C C . LYS A 1 271 ? -26.472 -9.725 43.248 1.00 94.06 271 LYS A C 1
ATOM 2220 O O . LYS A 1 271 ? -26.958 -9.784 44.374 1.00 94.06 271 LYS A O 1
ATOM 2225 N N . TYR A 1 272 ? -26.237 -8.558 42.646 1.00 95.69 272 TYR A N 1
ATOM 2226 C CA . TYR A 1 272 ? -26.596 -7.278 43.258 1.00 95.69 272 TYR A CA 1
ATOM 2227 C C . TYR A 1 272 ? -28.094 -7.193 43.587 1.00 95.69 272 TYR A C 1
ATOM 2229 O O . TYR A 1 272 ? -28.464 -6.824 44.704 1.00 95.69 272 TYR A O 1
ATOM 2237 N N . TYR A 1 273 ? -28.965 -7.546 42.638 1.00 92.50 273 TYR A N 1
ATOM 2238 C CA . TYR A 1 273 ? -30.410 -7.507 42.860 1.00 92.50 273 TYR A CA 1
ATOM 2239 C C . TYR A 1 273 ? -30.876 -8.530 43.894 1.00 92.50 273 TYR A C 1
ATOM 2241 O O . TYR A 1 273 ? -31.783 -8.223 44.666 1.00 92.50 273 TYR A O 1
ATOM 2249 N N . GLU A 1 274 ? -30.245 -9.701 43.963 1.00 93.19 274 GLU A N 1
ATOM 2250 C CA . GLU A 1 274 ? -30.518 -10.700 44.998 1.00 93.19 274 GLU A CA 1
ATOM 2251 C C . GLU A 1 274 ? -30.229 -10.133 46.398 1.00 93.19 274 GLU A C 1
ATOM 2253 O O . GLU A 1 274 ? -31.124 -10.153 47.248 1.00 93.19 274 GLU A O 1
ATOM 2258 N N . ILE A 1 275 ? -29.058 -9.518 46.610 1.00 93.38 275 ILE A N 1
ATOM 2259 C CA . ILE A 1 275 ? -28.686 -8.858 47.878 1.00 93.38 275 ILE A CA 1
ATOM 2260 C C . ILE A 1 275 ? -29.676 -7.736 48.229 1.00 93.38 275 ILE A C 1
ATOM 2262 O O . ILE A 1 275 ? -30.210 -7.696 49.338 1.00 93.38 275 ILE A O 1
ATOM 2266 N N . VAL A 1 276 ? -29.989 -6.849 47.277 1.00 91.56 276 VAL A N 1
ATOM 2267 C CA . VAL A 1 276 ? -30.954 -5.756 47.494 1.00 91.56 276 VAL A CA 1
ATOM 2268 C C . VAL A 1 276 ? -32.344 -6.297 47.828 1.00 91.56 276 VAL A C 1
ATOM 2270 O O . VAL A 1 276 ? -33.024 -5.759 48.702 1.00 91.56 276 VAL A O 1
ATOM 2273 N N . SER A 1 277 ? -32.783 -7.360 47.152 1.00 88.44 277 SER A N 1
ATOM 2274 C CA . SER A 1 277 ? -34.087 -7.974 47.404 1.00 88.44 277 SER A CA 1
ATOM 2275 C C . SER A 1 277 ? -34.165 -8.604 48.793 1.00 88.44 277 SER A C 1
ATOM 2277 O O . SER A 1 277 ? -35.212 -8.502 49.426 1.00 88.44 277 SER A O 1
ATOM 2279 N N . ARG A 1 278 ? -33.071 -9.205 49.288 1.00 90.56 278 ARG A N 1
ATOM 2280 C CA . ARG A 1 278 ? -32.970 -9.736 50.656 1.00 90.56 278 ARG A CA 1
ATOM 2281 C C . ARG A 1 278 ? -33.063 -8.608 51.677 1.00 90.56 278 ARG A C 1
ATOM 2283 O O . ARG A 1 278 ? -33.941 -8.647 52.531 1.00 90.56 278 ARG A O 1
ATOM 2290 N N . LEU A 1 279 ? -32.263 -7.553 51.513 1.00 87.38 279 LEU A N 1
ATOM 2291 C CA . LEU A 1 279 ? -32.253 -6.389 52.407 1.00 87.38 279 LEU A CA 1
ATOM 2292 C C . LEU A 1 279 ? -33.613 -5.677 52.492 1.00 87.38 279 LEU A C 1
ATOM 2294 O O . LEU A 1 279 ? -34.028 -5.256 53.569 1.00 87.38 279 LEU A O 1
ATOM 2298 N N . LYS A 1 280 ? -34.352 -5.578 51.380 1.00 83.75 280 LYS A N 1
ATOM 2299 C CA . LYS A 1 280 ? -35.685 -4.950 51.357 1.00 83.75 280 LYS A CA 1
ATOM 2300 C C . LYS A 1 280 ? -36.767 -5.736 52.108 1.00 83.75 280 LYS A C 1
ATOM 2302 O O . LYS A 1 280 ? -37.775 -5.140 52.478 1.00 83.75 280 LYS A O 1
ATOM 2307 N N . ARG A 1 281 ? -36.586 -7.040 52.364 1.00 82.50 281 ARG A N 1
ATOM 2308 C CA . ARG A 1 281 ? -37.559 -7.860 53.122 1.00 82.50 281 ARG A CA 1
ATOM 2309 C C . ARG A 1 281 ? -37.678 -7.439 54.583 1.00 82.50 281 ARG A C 1
ATOM 2311 O O . ARG A 1 281 ? -38.721 -7.660 55.183 1.00 82.50 281 ARG A O 1
ATOM 2318 N N . TYR A 1 282 ? -36.648 -6.791 55.121 1.00 76.81 282 TYR A N 1
ATOM 2319 C CA . TYR A 1 282 ? -36.613 -6.311 56.502 1.00 76.81 282 TYR A CA 1
ATOM 2320 C C . TYR A 1 282 ? -37.397 -5.004 56.717 1.00 76.81 282 TYR A C 1
ATOM 2322 O O . TYR A 1 282 ? -37.332 -4.430 57.796 1.00 76.81 282 TYR A O 1
ATOM 2330 N N . ASN A 1 283 ? -38.144 -4.541 55.700 1.00 63.53 283 ASN A N 1
ATOM 2331 C CA . ASN A 1 283 ? -39.091 -3.420 55.764 1.00 63.53 283 ASN A CA 1
ATOM 2332 C C . ASN A 1 283 ? -38.505 -2.153 56.418 1.00 63.53 283 ASN A C 1
ATOM 2334 O O . ASN A 1 283 ? -39.158 -1.452 57.187 1.00 63.53 283 ASN A O 1
ATOM 2338 N N . ILE A 1 284 ? -37.232 -1.895 56.119 1.00 62.59 284 ILE A N 1
ATOM 2339 C CA . ILE A 1 284 ? -36.439 -0.818 56.702 1.00 62.59 284 ILE A CA 1
ATOM 2340 C C . ILE A 1 284 ? -37.000 0.512 56.195 1.00 62.59 284 ILE A C 1
ATOM 2342 O O . ILE A 1 284 ? -36.945 0.787 54.995 1.00 62.59 284 ILE A O 1
ATOM 2346 N N . GLU A 1 285 ? -37.542 1.337 57.092 1.00 52.22 285 GLU A N 1
ATOM 2347 C CA . GLU A 1 285 ? -38.076 2.648 56.726 1.00 52.22 285 GLU A CA 1
ATOM 2348 C C . GLU A 1 285 ? -36.987 3.511 56.060 1.00 52.22 285 GLU A C 1
ATOM 2350 O O . GLU A 1 285 ? -35.977 3.874 56.676 1.00 52.22 285 GLU A O 1
ATOM 2355 N N . GLU A 1 286 ? -37.239 3.929 54.813 1.00 48.50 286 GLU A N 1
ATOM 2356 C CA . GLU A 1 286 ? -36.436 4.900 54.041 1.00 48.50 286 GLU A CA 1
ATOM 2357 C C . GLU A 1 286 ? -36.239 6.254 54.773 1.00 48.50 286 GLU A C 1
ATOM 2359 O O . GLU A 1 286 ? -35.471 7.116 54.334 1.00 48.50 286 GLU A O 1
ATOM 2364 N N . GLY A 1 287 ? -36.918 6.458 55.910 1.00 43.59 287 GLY A N 1
ATOM 2365 C CA . GLY A 1 287 ? -36.772 7.592 56.823 1.00 43.59 287 GLY A CA 1
ATOM 2366 C C . GLY A 1 287 ? -35.421 7.685 57.542 1.00 43.59 287 GLY A C 1
ATOM 2367 O O . GLY A 1 287 ? -35.059 8.774 57.978 1.00 43.59 287 GLY A O 1
ATOM 2368 N N . SER A 1 288 ? -34.661 6.589 57.613 1.00 44.91 288 SER A N 1
ATOM 2369 C CA . SER A 1 288 ? -33.350 6.505 58.285 1.00 44.91 288 SER A CA 1
ATOM 2370 C C . SER A 1 288 ? -32.144 6.782 57.370 1.00 44.91 288 SER A C 1
ATOM 2372 O O . SER A 1 288 ? -30.996 6.762 57.817 1.00 44.91 288 SER A O 1
ATOM 2374 N N . LEU A 1 289 ? -32.380 7.077 56.087 1.00 44.03 289 LEU A N 1
ATOM 2375 C CA . LEU A 1 289 ? -31.320 7.340 55.113 1.00 44.03 289 LEU A CA 1
ATOM 2376 C C . LEU A 1 289 ? -30.775 8.778 55.246 1.00 44.03 289 LEU A C 1
ATOM 2378 O O . LEU A 1 289 ? -31.562 9.732 55.251 1.00 44.03 289 LEU A O 1
ATOM 2382 N N . PRO A 1 290 ? -29.442 8.981 55.287 1.00 41.22 290 PRO A N 1
ATOM 2383 C CA . PRO A 1 290 ? -28.842 10.311 55.331 1.00 41.22 290 PRO A CA 1
ATOM 2384 C C . PRO A 1 290 ? -29.321 11.201 54.173 1.00 41.22 290 PRO A C 1
ATOM 2386 O O . PRO A 1 290 ? -29.328 10.797 53.006 1.00 41.22 290 PRO A O 1
ATOM 2389 N N . LEU A 1 291 ? -29.680 12.449 54.498 1.00 44.44 291 LEU A N 1
ATOM 2390 C CA . LEU A 1 291 ? -30.304 13.456 53.619 1.00 44.44 291 LEU A CA 1
ATOM 2391 C C . LEU A 1 291 ? -29.618 13.671 52.253 1.00 44.44 291 LEU A C 1
ATOM 2393 O O . LEU A 1 291 ? -30.272 14.124 51.315 1.00 44.44 291 LEU A O 1
ATOM 2397 N N . HIS A 1 292 ? -28.341 13.312 52.095 1.00 46.84 292 HIS A N 1
ATOM 2398 C CA . HIS A 1 292 ? -27.608 13.442 50.830 1.00 46.84 292 HIS A CA 1
ATOM 2399 C C . HIS A 1 292 ? -27.998 12.433 49.734 1.00 46.84 292 HIS A C 1
ATOM 2401 O O . HIS A 1 292 ? -27.580 12.610 48.592 1.00 46.84 292 HIS A O 1
ATOM 2407 N N . ILE A 1 293 ? -28.817 11.415 50.033 1.00 43.97 293 ILE A N 1
ATOM 2408 C CA . ILE A 1 293 ? -29.337 10.467 49.026 1.00 43.97 293 ILE A CA 1
ATOM 2409 C C . ILE A 1 293 ? -30.747 10.861 48.545 1.00 43.97 293 ILE A C 1
ATOM 2411 O O . ILE A 1 293 ? -31.097 10.607 47.391 1.00 43.97 293 ILE A O 1
ATOM 2415 N N . ARG A 1 294 ? -31.537 11.574 49.367 1.00 35.44 294 ARG A N 1
ATOM 2416 C CA . ARG A 1 294 ? -32.906 12.006 49.007 1.00 35.44 294 ARG A CA 1
ATOM 2417 C C . ARG A 1 294 ? -32.948 12.906 47.768 1.00 35.44 294 ARG A C 1
ATOM 2419 O O . ARG A 1 294 ? -33.877 12.818 46.970 1.00 35.44 294 ARG A O 1
ATOM 2426 N N . THR A 1 295 ? -31.926 13.730 47.561 1.00 42.69 295 THR A N 1
ATOM 2427 C CA . THR A 1 295 ? -31.849 14.672 46.433 1.00 42.69 295 THR A CA 1
ATOM 2428 C C . THR A 1 295 ? -31.538 14.019 45.084 1.00 42.69 295 THR A C 1
ATOM 2430 O O . THR A 1 295 ? -31.817 14.622 44.051 1.00 42.69 295 THR A O 1
ATOM 2433 N N . LEU A 1 296 ? -31.025 12.783 45.051 1.00 42.75 296 LEU A N 1
ATOM 2434 C CA . LEU A 1 296 ? -30.789 12.050 43.796 1.00 42.75 296 LEU A CA 1
ATOM 2435 C C . LEU A 1 296 ? -32.057 11.387 43.235 1.00 42.75 296 LEU A C 1
ATOM 2437 O O . LEU A 1 296 ? -32.082 11.048 42.055 1.00 42.75 296 LEU A O 1
ATOM 2441 N N . ILE A 1 297 ? -33.105 11.236 44.051 1.00 43.62 297 ILE A N 1
ATOM 2442 C CA . ILE A 1 297 ? -34.377 10.611 43.656 1.00 43.62 297 ILE A CA 1
ATOM 2443 C C . ILE A 1 297 ? -35.339 11.641 43.034 1.00 43.62 297 ILE A C 1
ATOM 2445 O O . ILE A 1 297 ? -36.132 11.290 42.167 1.00 43.62 297 ILE A O 1
ATOM 2449 N N . GLN A 1 298 ? -35.239 12.924 43.401 1.00 39.06 298 GLN A N 1
ATOM 2450 C CA . GLN A 1 298 ? -36.135 13.980 42.895 1.00 39.06 298 GLN A CA 1
ATOM 2451 C C . GLN A 1 298 ? -35.654 14.682 41.610 1.00 39.06 298 GLN A C 1
ATOM 2453 O O . GLN A 1 298 ? -36.373 15.515 41.066 1.00 39.06 298 GLN A O 1
ATOM 2458 N N . ALA A 1 299 ? -34.467 14.357 41.090 1.00 36.44 299 ALA A N 1
ATOM 2459 C CA . ALA A 1 299 ? -33.902 15.002 39.901 1.00 36.44 299 ALA A CA 1
ATOM 2460 C C . ALA A 1 299 ? -34.076 14.162 38.616 1.00 36.44 299 ALA A C 1
ATOM 2462 O O . ALA A 1 299 ? -33.101 13.810 37.954 1.00 36.44 299 ALA A O 1
ATOM 2463 N N . ALA A 1 300 ? -35.319 13.844 38.250 1.00 31.20 300 ALA A N 1
ATOM 2464 C CA . ALA A 1 300 ? -35.733 13.517 36.877 1.00 31.20 300 ALA A CA 1
ATOM 2465 C C . ALA A 1 300 ? -37.232 13.858 36.714 1.00 31.20 300 ALA A C 1
ATOM 2467 O O . ALA A 1 300 ? -37.977 13.763 37.686 1.00 31.20 300 ALA A O 1
ATOM 2468 N N . PRO A 1 301 ? -37.662 14.350 35.540 1.00 39.19 301 PRO A N 1
ATOM 2469 C CA . PRO A 1 301 ? -38.566 15.490 35.438 1.00 39.19 301 PRO A CA 1
ATOM 2470 C C . PRO A 1 301 ? -40.026 15.142 35.729 1.00 39.19 301 PRO A C 1
ATOM 2472 O O . PRO A 1 301 ? -40.563 14.154 35.230 1.00 39.19 301 PRO A O 1
ATOM 2475 N N . SER A 1 302 ? -40.687 16.037 36.458 1.00 40.81 302 SER A N 1
ATOM 2476 C CA . SER A 1 302 ? -42.136 16.175 36.457 1.00 40.81 302 SER A CA 1
ATOM 2477 C C . SER A 1 302 ? -42.609 16.460 35.030 1.00 40.81 302 SER A C 1
ATOM 2479 O O . SER A 1 302 ? -42.363 17.538 34.488 1.00 40.81 302 SER A O 1
ATOM 2481 N N . GLN A 1 303 ? -43.282 15.489 34.412 1.00 34.38 303 GLN A N 1
ATOM 2482 C CA . GLN A 1 303 ? -44.121 15.760 33.251 1.00 34.38 303 GLN A CA 1
ATOM 2483 C C . GLN A 1 303 ? -45.289 16.631 33.720 1.00 34.38 303 GLN A C 1
ATOM 2485 O O . GLN A 1 303 ? -46.139 16.203 34.499 1.00 34.38 303 GLN A O 1
ATOM 2490 N N . SER A 1 304 ? -45.254 17.891 33.299 1.00 38.59 304 SER A N 1
ATOM 2491 C CA . SER A 1 304 ? -46.397 18.793 33.277 1.00 38.59 304 SER A CA 1
ATOM 2492 C C . SER A 1 304 ? -47.492 18.235 32.362 1.00 38.59 304 SER A C 1
ATOM 2494 O O . SER A 1 304 ? -47.179 17.622 31.341 1.00 38.59 304 SER A O 1
ATOM 2496 N N . GLN A 1 305 ? -48.724 18.463 32.816 1.00 33.66 305 GLN A N 1
ATOM 2497 C CA . GLN A 1 305 ? -50.037 18.037 32.316 1.00 33.66 305 GLN A CA 1
ATOM 2498 C C . GLN A 1 305 ? -50.226 18.049 30.798 1.00 33.66 305 GLN A C 1
ATOM 2500 O O . GLN A 1 305 ? -49.700 18.974 30.139 1.00 33.66 305 GLN A O 1
#

Secondary structure (DSSP, 8-state):
----HHHHHHHHHHHHHHHS-S--S--HHHHHHHHHHHHHSPPP--S-GGGHHHHHHHHHHHHHHHHHHHHHHHHH--SHHHHHHHHHHHHHHHHHHHHHHHHHHHHHHHHHHHHHHHHHHHHHHHHHHHHTT-HHHHHHHIIIIIHHHHHHHHHHHHT--HHHHHHTHHHHHHHHHHHHHHHHHHHHHHHHHHHHHHHHHHHHHHHHHHHHHHHHHHHHHHHHHTS-SSHHHHHHHHHHHHHHHHHHHHHHHHHT---TTHHHHHHHHHHHHHHHHHHHTT---GGGS-TTTHHHHS-S-----

Organism: Cylicostephanus goldi (NCBI:txid71465)

Foldseek 3Di:
DDPPVLVVVLVVVVVVPVVDPDDDCLALVNLLVVLVVLLPDDQDDDPDLVCLLVSLVSLVVSVVVNVVSLVSNVSRQDDPVSVVSNVVSVVSVVVSVVVSVVSSVVSLVVNLVVLVVLLVVLLVVLVVCLVVVVLVVLVVSVVPVLVVSVVSLVSSVVSDDPVRCVVCVVSSVVVVVSNVVSCVVSVVSNVVVVVVVVVVVVVVVVLVVLVVVLVVLVVQLVVLVPDPDDPVSLVSLVVSLLVLVVCVVVLVVLCVDDDPCNVSSVVSSVSSVVSNVVSCVSVRPPVPHPPVVVVVVPPDDDDDD

Radius of gyration: 42.56 Å; chains: 1; bounding box: 101×47×116 Å